Protein AF-A0A7J2RDQ7-F1 (afdb_monomer_lite)

Foldseek 3Di:
DDDPDPPPPPPQFKEWDDKWKAQDKDDDPDQDIDGHHTDQEDEFQDPFDKGKIKMKIKMFFAAAAKWKKWKWKDAVVDPDTHTQDIDIDHDNHGGIHIDMDITIDTGRDFAKMWIKIATPVHGYIDIRIHGYDYDDFQDDDPVLLVLQVVCPVPFDKDWDWDADPPPRDTAIEIDTSDPPDDDDPRYHYQDPQQWDQDPPPRDIDRCSRVNSVRSVVSVCVSCVVVVHDD

Structure (mmCIF, N/CA/C/O backbone):
data_AF-A0A7J2RDQ7-F1
#
_entry.id   AF-A0A7J2RDQ7-F1
#
loop_
_atom_site.group_PDB
_atom_site.id
_atom_site.type_symbol
_atom_site.label_atom_id
_atom_site.label_alt_id
_atom_site.label_comp_id
_atom_site.label_asym_id
_atom_site.label_entity_id
_atom_site.label_seq_id
_atom_site.pdbx_PDB_ins_code
_atom_site.Cartn_x
_atom_site.Cartn_y
_atom_site.Cartn_z
_atom_site.occupancy
_atom_site.B_iso_or_equiv
_atom_site.auth_seq_id
_atom_site.auth_comp_id
_atom_site.auth_asym_id
_atom_site.auth_atom_id
_atom_site.pdbx_PDB_model_num
ATOM 1 N N . MET A 1 1 ? -32.541 -4.716 59.992 1.00 53.09 1 MET A N 1
ATOM 2 C CA . MET A 1 1 ? -32.694 -4.949 58.538 1.00 53.09 1 MET A CA 1
ATOM 3 C C . MET A 1 1 ? -31.488 -4.364 57.816 1.00 53.09 1 MET A C 1
ATOM 5 O O . MET A 1 1 ? -31.352 -3.148 57.757 1.00 53.09 1 MET A O 1
ATOM 9 N N . ALA A 1 2 ? -30.564 -5.207 57.353 1.00 46.62 2 ALA A N 1
ATOM 10 C CA . ALA A 1 2 ? -29.392 -4.754 56.608 1.00 46.62 2 ALA A CA 1
ATOM 11 C C . ALA A 1 2 ? -29.816 -4.351 55.187 1.00 46.62 2 ALA A C 1
ATOM 13 O O . ALA A 1 2 ? -30.433 -5.148 54.482 1.00 46.62 2 ALA A O 1
ATOM 14 N N . LYS A 1 3 ? -29.508 -3.114 54.774 1.00 44.03 3 LYS A N 1
ATOM 15 C CA . LYS A 1 3 ? -29.714 -2.668 53.390 1.00 44.03 3 LYS A CA 1
ATOM 16 C C . LYS A 1 3 ? -28.927 -3.599 52.456 1.00 44.03 3 LYS A C 1
ATOM 18 O O . LYS A 1 3 ? -27.738 -3.814 52.711 1.00 44.03 3 LYS A O 1
ATOM 23 N N . PRO A 1 4 ? -29.540 -4.145 51.392 1.00 49.59 4 PRO A N 1
ATOM 24 C CA . PRO A 1 4 ? -28.812 -4.959 50.435 1.00 49.59 4 PRO A CA 1
ATOM 25 C C . PRO A 1 4 ? -27.721 -4.089 49.808 1.00 49.59 4 PRO A C 1
ATOM 27 O O . PRO A 1 4 ? -28.001 -3.032 49.241 1.00 49.59 4 PRO A O 1
ATOM 30 N N . LYS A 1 5 ? -26.460 -4.511 49.959 1.00 49.03 5 LYS A N 1
ATOM 31 C CA . LYS A 1 5 ? -25.332 -3.901 49.254 1.00 49.03 5 LYS A CA 1
ATOM 32 C C . LYS A 1 5 ? -25.635 -4.019 47.763 1.00 49.03 5 LYS A C 1
ATOM 34 O O . LYS A 1 5 ? -25.720 -5.131 47.243 1.00 49.03 5 LYS A O 1
ATOM 39 N N . SER A 1 6 ? -25.836 -2.888 47.090 1.00 47.97 6 SER A N 1
ATOM 40 C CA . SER A 1 6 ? -25.963 -2.867 45.639 1.00 47.97 6 SER A CA 1
ATOM 41 C C . SER A 1 6 ? -24.702 -3.503 45.056 1.00 47.97 6 SER A C 1
ATOM 43 O O . SER A 1 6 ? -23.581 -3.061 45.319 1.00 47.97 6 SER A O 1
ATOM 45 N N . LYS A 1 7 ? -24.868 -4.599 44.307 1.00 48.69 7 LYS A N 1
ATOM 46 C CA . LYS A 1 7 ? -23.787 -5.146 43.488 1.00 48.69 7 LYS A CA 1
ATOM 47 C C . LYS A 1 7 ? -23.346 -4.010 42.568 1.00 48.69 7 LYS A C 1
ATOM 49 O O . LYS A 1 7 ? -24.123 -3.580 41.719 1.00 48.69 7 LYS A O 1
ATOM 54 N N . LYS A 1 8 ? -22.128 -3.493 42.759 1.00 46.56 8 LYS A N 1
ATOM 55 C CA . LYS A 1 8 ? -21.477 -2.649 41.756 1.00 46.56 8 LYS A CA 1
ATOM 56 C C . LYS A 1 8 ? -21.425 -3.487 40.481 1.00 46.56 8 LYS A C 1
ATOM 58 O O . LYS A 1 8 ? -20.628 -4.415 40.392 1.00 46.56 8 LYS A O 1
ATOM 63 N N . ASN A 1 9 ? -22.315 -3.206 39.532 1.00 46.75 9 ASN A N 1
ATOM 64 C CA . ASN A 1 9 ? -22.166 -3.685 38.168 1.00 46.75 9 ASN A CA 1
ATOM 65 C C . ASN A 1 9 ? -20.859 -3.076 37.663 1.00 46.75 9 ASN A C 1
ATOM 67 O O . ASN A 1 9 ? -20.821 -1.894 37.322 1.00 46.75 9 ASN A O 1
ATOM 71 N N . ASN A 1 10 ? -19.777 -3.856 37.686 1.00 59.31 10 ASN A N 1
ATOM 72 C CA . ASN A 1 10 ? -18.545 -3.494 37.003 1.00 59.31 10 ASN A CA 1
ATOM 73 C C . ASN A 1 10 ? -18.892 -3.400 35.520 1.00 59.31 10 ASN A C 1
ATOM 75 O O . ASN A 1 10 ? -19.061 -4.408 34.837 1.00 59.31 10 ASN A O 1
ATOM 79 N N . LYS A 1 11 ? -19.100 -2.170 35.054 1.00 74.69 11 LYS A N 1
ATOM 80 C CA . LYS A 1 11 ? -19.421 -1.877 33.665 1.00 74.69 11 LYS A CA 1
ATOM 81 C C . LYS A 1 11 ? -18.195 -2.271 32.842 1.00 74.69 11 LYS A C 1
ATOM 83 O O . LYS A 1 11 ? -17.148 -1.635 32.954 1.00 74.69 11 LYS A O 1
ATOM 88 N N . ILE A 1 12 ? -18.309 -3.358 32.081 1.00 83.75 12 ILE A N 1
ATOM 89 C CA . ILE A 1 12 ? -17.251 -3.822 31.180 1.00 83.75 12 ILE A CA 1
ATOM 90 C C . ILE A 1 12 ? -16.959 -2.676 30.204 1.00 83.75 12 ILE A C 1
ATOM 92 O O . ILE A 1 12 ? -17.864 -2.216 29.508 1.00 83.75 12 ILE A O 1
ATOM 96 N N . THR A 1 13 ? -15.722 -2.178 30.217 1.00 93.19 13 THR A N 1
ATOM 97 C CA . THR A 1 13 ? -15.275 -1.078 29.355 1.00 93.19 13 THR A CA 1
ATOM 98 C C . THR A 1 13 ? -14.178 -1.622 28.441 1.00 93.19 13 THR A C 1
ATOM 100 O O . THR A 1 13 ? -13.131 -2.019 28.961 1.00 93.19 13 THR A O 1
ATOM 103 N N . PRO A 1 14 ? -14.414 -1.699 27.119 1.00 96.44 14 PRO A N 1
ATOM 104 C CA . PRO A 1 14 ? -13.409 -2.176 26.187 1.00 96.44 14 PRO A CA 1
ATOM 105 C C . PRO A 1 14 ? -12.252 -1.189 26.101 1.00 96.44 14 PRO A C 1
ATOM 107 O O . PRO A 1 14 ? -12.439 0.018 26.255 1.00 96.44 14 PRO A O 1
ATOM 110 N N . PHE A 1 15 ? -11.060 -1.698 25.814 1.00 96.94 15 PHE A N 1
ATOM 111 C CA . PHE A 1 15 ? -9.898 -0.864 25.534 1.00 96.94 15 PHE A CA 1
ATOM 112 C C . PHE A 1 15 ? -8.997 -1.527 24.493 1.00 96.94 15 PHE A C 1
ATOM 114 O O . PHE A 1 15 ? -8.969 -2.753 24.351 1.00 96.94 15 PHE A O 1
ATOM 121 N N . PHE A 1 16 ? -8.263 -0.709 23.745 1.00 97.81 16 PHE A N 1
ATOM 122 C CA . PHE A 1 16 ? -7.273 -1.203 22.796 1.00 97.81 16 PHE A CA 1
ATOM 123 C C . PHE A 1 16 ? -6.023 -1.668 23.543 1.00 97.81 16 PHE A C 1
ATOM 125 O O . PHE A 1 16 ? -5.463 -0.934 24.351 1.00 97.81 16 PHE A O 1
ATOM 132 N N . GLY A 1 17 ? -5.594 -2.894 23.264 1.00 96.62 17 GLY A N 1
ATOM 133 C CA . GLY A 1 17 ? -4.389 -3.485 23.828 1.00 96.62 17 GLY A CA 1
ATOM 134 C C . GLY A 1 17 ? -3.134 -3.137 23.044 1.00 96.62 17 GLY A C 1
ATOM 135 O O . GLY A 1 17 ? -2.167 -2.607 23.579 1.00 96.62 17 GLY A O 1
ATOM 136 N N . SER A 1 18 ? -3.154 -3.462 21.756 1.00 95.88 18 SER A N 1
ATOM 137 C CA . SER A 1 18 ? -2.049 -3.231 20.832 1.00 95.88 18 SER A CA 1
ATOM 138 C C . SER A 1 18 ? -2.580 -3.074 19.416 1.00 95.88 18 SER A C 1
ATOM 140 O O . SER A 1 18 ? -3.700 -3.491 19.107 1.00 95.88 18 SER A O 1
ATOM 142 N N . GLY A 1 19 ? -1.767 -2.486 18.546 1.00 96.88 19 GLY A N 1
ATOM 143 C CA . GLY A 1 19 ? -2.073 -2.427 17.132 1.00 96.88 19 GLY A CA 1
ATOM 144 C C . GLY A 1 19 ? -0.815 -2.323 16.290 1.00 96.88 19 GLY A C 1
ATOM 145 O O . GLY A 1 19 ? 0.165 -1.710 16.707 1.00 96.88 19 GLY A O 1
ATOM 146 N N . VAL A 1 20 ? -0.849 -2.939 15.114 1.00 97.50 20 VAL A N 1
ATOM 147 C CA . VAL A 1 20 ? 0.225 -2.859 14.120 1.00 97.50 20 VAL A CA 1
ATOM 148 C C . VAL A 1 20 ? -0.357 -2.628 12.732 1.00 97.50 20 VAL A C 1
ATOM 150 O O . VAL A 1 20 ? -1.489 -3.033 12.450 1.00 97.50 20 VAL A O 1
ATOM 153 N N . LEU A 1 21 ? 0.429 -1.984 11.872 1.00 97.88 21 LEU A N 1
ATOM 154 C CA . LEU A 1 21 ? 0.174 -1.894 10.439 1.00 97.88 21 LEU A CA 1
ATOM 155 C C . LEU A 1 21 ? 1.021 -2.944 9.721 1.00 97.88 21 LEU A C 1
ATOM 157 O O . LEU A 1 21 ? 2.167 -3.185 10.100 1.00 97.88 21 LEU A O 1
ATOM 161 N N . ALA A 1 22 ? 0.439 -3.589 8.720 1.00 97.38 22 ALA A N 1
ATOM 162 C CA . ALA A 1 22 ? 1.076 -4.661 7.975 1.00 97.38 22 ALA A CA 1
ATOM 163 C C . ALA A 1 22 ? 0.638 -4.658 6.511 1.00 97.38 22 ALA A C 1
ATOM 165 O O . ALA A 1 22 ? -0.468 -4.216 6.204 1.00 97.38 22 ALA A O 1
ATOM 166 N N . ASP A 1 23 ? 1.458 -5.188 5.607 1.00 94.00 23 ASP A N 1
ATOM 167 C CA . ASP A 1 23 ? 1.093 -5.305 4.188 1.00 94.00 23 ASP A CA 1
ATOM 168 C C . ASP A 1 23 ? -0.151 -6.177 4.007 1.00 94.00 23 ASP A C 1
ATOM 170 O O . ASP A 1 23 ? -1.071 -5.850 3.255 1.00 94.00 23 ASP A O 1
ATOM 174 N N . SER A 1 24 ? -0.200 -7.291 4.740 1.00 94.50 24 SER A N 1
ATOM 175 C CA . SER A 1 24 ? -1.357 -8.174 4.761 1.00 94.50 24 SER A CA 1
ATOM 176 C C . SER A 1 24 ? -1.474 -8.928 6.080 1.00 94.50 24 SER A C 1
ATOM 178 O O . SER A 1 24 ? -0.526 -9.075 6.853 1.00 94.50 24 SER A O 1
ATOM 180 N N . SER A 1 25 ? -2.681 -9.412 6.343 1.00 94.69 25 SER A N 1
ATOM 181 C CA . SER A 1 25 ? -2.975 -10.273 7.477 1.00 94.69 25 SER A CA 1
ATOM 182 C C . SER A 1 25 ? -4.142 -11.193 7.159 1.00 94.69 25 SER A C 1
ATOM 184 O O . SER A 1 25 ? -5.034 -10.847 6.379 1.00 94.69 25 SER A O 1
ATOM 186 N N . ARG A 1 26 ? -4.143 -12.374 7.774 1.00 93.62 26 ARG A N 1
ATOM 187 C CA . ARG A 1 26 ? -5.238 -13.344 7.676 1.00 93.62 26 ARG A CA 1
ATOM 188 C C . ARG A 1 26 ? -5.404 -14.089 8.994 1.00 93.62 26 ARG A C 1
ATOM 190 O O . ARG A 1 26 ? -4.453 -14.236 9.760 1.00 93.62 26 ARG A O 1
ATOM 197 N N . ARG A 1 27 ? -6.616 -14.577 9.257 1.00 91.38 27 ARG A N 1
ATOM 198 C CA . ARG A 1 27 ? -6.840 -15.518 10.361 1.00 91.38 27 ARG A CA 1
ATOM 199 C C . ARG A 1 27 ? -6.174 -16.846 9.994 1.00 91.38 27 ARG A C 1
ATOM 201 O O . ARG A 1 27 ? -6.414 -17.349 8.899 1.00 91.38 27 ARG A O 1
ATOM 208 N N . GLY A 1 28 ? -5.308 -17.338 10.875 1.00 85.50 28 GLY A N 1
ATOM 209 C CA . GLY A 1 28 ? -4.683 -18.653 10.752 1.00 85.50 28 GLY A CA 1
ATOM 210 C C . GLY A 1 28 ? -5.479 -19.711 11.515 1.00 85.50 28 GLY A C 1
ATOM 211 O O . GLY A 1 28 ? -6.626 -19.480 11.906 1.00 85.50 28 GLY A O 1
ATOM 212 N N . ASP A 1 29 ? -4.849 -20.855 11.771 1.00 78.88 29 ASP A N 1
ATOM 213 C CA . ASP A 1 29 ? -5.484 -21.948 12.508 1.00 78.88 29 ASP A CA 1
ATOM 214 C C . ASP A 1 29 ? -5.712 -21.590 13.988 1.00 78.88 29 ASP A C 1
ATOM 216 O O . ASP A 1 29 ? -4.839 -21.065 14.693 1.00 78.88 29 ASP A O 1
ATOM 220 N N . GLY A 1 30 ? -6.915 -21.897 14.481 1.00 77.06 30 GLY A N 1
ATOM 221 C CA . GLY A 1 30 ? -7.329 -21.610 15.854 1.00 77.06 30 GLY A CA 1
ATOM 222 C C . GLY A 1 30 ? -7.493 -20.109 16.134 1.00 77.06 30 GLY A C 1
ATOM 223 O O . GLY A 1 30 ? -8.233 -19.413 15.446 1.00 77.06 30 GLY A O 1
ATOM 224 N N . ARG A 1 31 ? -6.834 -19.605 17.192 1.00 75.94 31 ARG A N 1
ATOM 225 C CA . ARG A 1 31 ? -6.858 -18.180 17.603 1.00 75.94 31 ARG A CA 1
ATOM 226 C C . ARG A 1 31 ? -5.652 -17.373 17.091 1.00 75.94 31 ARG A C 1
ATOM 228 O O . ARG A 1 31 ? -5.395 -16.281 17.594 1.00 75.94 31 ARG A O 1
ATOM 235 N N . LYS A 1 32 ? -4.884 -17.906 16.134 1.00 88.31 32 LYS A N 1
ATOM 236 C CA . LYS A 1 32 ? -3.675 -17.261 15.597 1.00 88.31 32 LYS A CA 1
ATOM 237 C C . LYS A 1 32 ? -3.993 -16.345 14.416 1.00 88.31 32 LYS A C 1
ATOM 239 O O . LYS A 1 32 ? -4.982 -16.530 13.706 1.00 88.31 32 LYS A O 1
ATOM 244 N N . ILE A 1 33 ? -3.127 -15.360 14.197 1.00 91.88 33 ILE A N 1
ATOM 245 C CA . ILE A 1 33 ? -3.187 -14.454 13.049 1.00 91.88 33 ILE A CA 1
ATOM 246 C C . ILE A 1 33 ? -1.827 -14.444 12.375 1.00 91.88 33 ILE A C 1
ATOM 248 O O . ILE A 1 33 ? -0.817 -14.187 13.026 1.00 91.88 33 ILE A O 1
ATOM 252 N N . ASP A 1 34 ? -1.834 -14.688 11.070 1.00 93.12 34 ASP A N 1
ATOM 253 C CA . ASP A 1 34 ? -0.657 -14.520 10.232 1.00 93.12 34 ASP A CA 1
ATOM 254 C C . ASP A 1 34 ? -0.580 -13.049 9.822 1.00 93.12 34 ASP A C 1
ATOM 256 O O . ASP A 1 34 ? -1.549 -12.490 9.294 1.00 93.12 34 ASP A O 1
ATOM 260 N N . VAL A 1 35 ? 0.570 -12.427 10.064 1.00 94.19 35 VAL A N 1
ATOM 261 C CA . VAL A 1 35 ? 0.845 -11.030 9.721 1.00 94.19 35 VAL A CA 1
ATOM 262 C C . VAL A 1 35 ? 2.109 -10.991 8.873 1.00 94.19 35 VAL A C 1
ATOM 264 O O . VAL A 1 35 ? 3.138 -11.527 9.281 1.00 94.19 35 VAL A O 1
ATOM 267 N N . LEU A 1 36 ? 2.032 -10.366 7.699 1.00 94.56 36 LEU A N 1
ATOM 268 C CA . LEU A 1 36 ? 3.159 -10.225 6.781 1.00 94.56 36 LEU A CA 1
ATOM 269 C C . LEU A 1 36 ? 3.511 -8.749 6.610 1.00 94.56 36 LEU A C 1
ATOM 271 O O . LEU A 1 36 ? 2.625 -7.935 6.354 1.00 94.56 36 LEU A O 1
ATOM 275 N N . GLY A 1 37 ? 4.806 -8.440 6.715 1.00 91.94 37 GLY A N 1
ATOM 276 C CA . GLY A 1 37 ? 5.339 -7.105 6.451 1.00 91.94 37 GLY A CA 1
ATOM 277 C C . GLY A 1 37 ? 4.839 -6.071 7.453 1.00 91.94 37 GLY A C 1
ATOM 278 O O . GLY A 1 37 ? 4.150 -5.141 7.064 1.00 91.94 37 GLY A O 1
ATOM 279 N N . VAL A 1 38 ? 5.129 -6.246 8.748 1.00 95.88 38 VAL A N 1
ATOM 280 C CA . VAL A 1 38 ? 4.836 -5.214 9.760 1.00 95.88 38 VAL A CA 1
ATOM 281 C C . VAL A 1 38 ? 5.711 -3.993 9.492 1.00 95.88 38 VAL A C 1
ATOM 283 O O . VAL A 1 38 ? 6.929 -4.131 9.380 1.00 95.88 38 VAL A O 1
ATOM 286 N N . PHE A 1 39 ? 5.108 -2.809 9.410 1.00 95.62 39 PHE A N 1
ATOM 287 C CA . PHE A 1 39 ? 5.821 -1.588 9.043 1.00 95.62 39 PHE A CA 1
ATOM 288 C C . PHE A 1 39 ? 5.357 -0.363 9.835 1.00 95.62 39 PHE A C 1
ATOM 290 O O . PHE A 1 39 ? 4.251 -0.307 10.372 1.00 95.62 39 PHE A O 1
ATOM 297 N N . THR A 1 40 ? 6.216 0.655 9.840 1.00 95.12 40 THR A N 1
ATOM 298 C CA . THR A 1 40 ? 5.919 2.015 10.319 1.00 95.12 40 THR A CA 1
ATOM 299 C C . THR A 1 40 ? 6.195 3.080 9.260 1.00 95.12 40 THR A C 1
ATOM 301 O O . THR A 1 40 ? 5.868 4.240 9.483 1.00 95.12 40 THR A O 1
ATOM 304 N N . ILE A 1 41 ? 6.787 2.706 8.121 1.00 96.50 41 ILE A N 1
ATOM 305 C CA . ILE A 1 41 ? 7.169 3.610 7.032 1.00 96.50 41 ILE A CA 1
ATOM 306 C C . ILE A 1 41 ? 6.589 3.069 5.726 1.00 96.50 41 ILE A C 1
ATOM 308 O O . ILE A 1 41 ? 6.718 1.884 5.421 1.00 96.50 41 ILE A O 1
ATOM 312 N N . ILE A 1 42 ? 5.968 3.946 4.945 1.00 95.06 42 ILE A N 1
ATOM 313 C CA . ILE A 1 42 ? 5.572 3.709 3.563 1.00 95.06 42 ILE A CA 1
ATOM 314 C C . ILE A 1 42 ? 6.508 4.493 2.663 1.00 95.06 42 ILE A C 1
ATOM 316 O O . ILE A 1 42 ? 6.576 5.718 2.720 1.00 95.06 42 ILE A O 1
ATOM 320 N N . TYR A 1 43 ? 7.143 3.772 1.751 1.00 94.06 43 TYR A N 1
ATOM 321 C CA . TYR A 1 43 ? 7.915 4.375 0.682 1.00 94.06 43 TYR A CA 1
ATOM 322 C C . TYR A 1 43 ? 7.055 4.615 -0.558 1.00 94.06 43 TYR A C 1
ATOM 324 O O . TYR A 1 43 ? 6.271 3.749 -0.970 1.00 94.06 43 TYR A O 1
ATOM 332 N N . ALA A 1 44 ? 7.204 5.790 -1.162 1.00 95.06 44 ALA A N 1
ATOM 333 C CA . ALA A 1 44 ? 6.484 6.195 -2.362 1.00 95.06 44 ALA A CA 1
ATOM 334 C C . ALA A 1 44 ? 7.418 6.795 -3.415 1.00 95.06 44 ALA A C 1
ATOM 336 O O . ALA A 1 44 ? 8.325 7.546 -3.091 1.00 95.06 44 ALA A O 1
ATOM 337 N N . TRP A 1 45 ? 7.195 6.507 -4.694 1.00 94.50 45 TRP A N 1
ATOM 338 C CA . TRP A 1 45 ? 7.999 7.086 -5.787 1.00 94.50 45 TRP A CA 1
ATOM 339 C C . TRP A 1 45 ? 7.362 8.334 -6.405 1.00 94.50 45 TRP A C 1
ATOM 341 O O . TRP A 1 45 ? 8.004 9.085 -7.148 1.00 94.50 45 TRP A O 1
ATOM 351 N N . SER A 1 46 ? 6.096 8.588 -6.088 1.00 93.69 46 SER A N 1
ATOM 352 C CA . SER A 1 46 ? 5.447 9.871 -6.322 1.00 93.69 46 SER A CA 1
ATOM 353 C C . SER A 1 46 ? 4.467 10.188 -5.209 1.00 93.69 46 SER A C 1
ATOM 355 O O . SER A 1 46 ? 4.013 9.307 -4.485 1.00 93.69 46 SER A O 1
ATOM 357 N N . ILE A 1 47 ? 4.163 11.473 -5.081 1.00 92.31 47 ILE A N 1
ATOM 358 C CA . ILE A 1 47 ? 3.088 11.979 -4.248 1.00 92.31 47 ILE A CA 1
ATOM 359 C C . ILE A 1 47 ? 2.187 12.793 -5.190 1.00 92.31 47 ILE A C 1
ATOM 361 O O . ILE A 1 47 ? 2.712 13.647 -5.908 1.00 92.31 47 ILE A O 1
ATOM 365 N N . PRO A 1 48 ? 0.873 12.521 -5.231 1.00 91.38 48 PRO A N 1
ATOM 366 C CA . PRO A 1 48 ? 0.161 11.605 -4.346 1.00 91.38 48 PRO A CA 1
ATOM 367 C C . PRO A 1 48 ? 0.388 10.115 -4.633 1.00 91.38 48 PRO A C 1
ATOM 369 O O . PRO A 1 48 ? 0.505 9.703 -5.783 1.00 91.38 48 PRO A O 1
ATOM 372 N N . CYS A 1 49 ? 0.335 9.287 -3.588 1.00 92.88 49 CYS A N 1
ATOM 373 C CA . CYS A 1 49 ? 0.359 7.827 -3.711 1.00 92.88 49 CYS A CA 1
ATOM 374 C C . CYS A 1 49 ? -0.874 7.188 -3.065 1.00 92.88 49 CYS A C 1
ATOM 376 O O . CYS A 1 49 ? -1.474 7.730 -2.137 1.00 92.88 49 CYS A O 1
ATOM 378 N N . THR A 1 50 ? -1.284 6.020 -3.560 1.00 90.56 50 THR A N 1
ATOM 379 C CA . THR A 1 50 ? -2.361 5.225 -2.949 1.00 90.56 50 THR A CA 1
ATOM 380 C C . THR A 1 50 ? -1.782 3.936 -2.391 1.00 90.56 50 THR A C 1
ATOM 382 O O . THR A 1 50 ? -1.045 3.234 -3.083 1.00 90.56 50 THR A O 1
ATOM 385 N N . ARG A 1 51 ? -2.122 3.600 -1.147 1.00 92.69 51 ARG A N 1
ATOM 386 C CA . ARG A 1 51 ? -1.698 2.359 -0.488 1.00 92.69 51 ARG A CA 1
ATOM 387 C C . ARG A 1 51 ? -2.893 1.633 0.095 1.00 92.69 51 ARG A C 1
ATOM 389 O O . ARG A 1 51 ? -3.868 2.258 0.515 1.00 92.69 51 ARG A O 1
ATOM 396 N N . SER A 1 52 ? -2.790 0.312 0.096 1.00 93.56 52 SER A N 1
ATOM 397 C CA . SER A 1 52 ? -3.679 -0.565 0.847 1.00 93.56 52 SER A CA 1
ATOM 398 C C . SER A 1 52 ? -2.814 -1.374 1.802 1.00 93.56 52 SER A C 1
ATOM 400 O O . SER A 1 52 ? -1.773 -1.866 1.384 1.00 93.56 52 SER A O 1
ATOM 402 N N . PHE A 1 53 ? -3.218 -1.454 3.059 1.00 95.94 53 PHE A N 1
ATOM 403 C CA . PHE A 1 53 ? -2.513 -2.170 4.117 1.00 95.94 53 PHE A CA 1
ATOM 404 C C . PHE A 1 53 ? -3.519 -2.631 5.166 1.00 95.94 53 PHE A C 1
ATOM 406 O O . PHE A 1 53 ? -4.646 -2.142 5.210 1.00 95.94 53 PHE A O 1
ATOM 413 N N . ASN A 1 54 ? -3.128 -3.549 6.034 1.00 97.06 54 ASN A N 1
ATOM 414 C CA . ASN A 1 54 ? -3.970 -4.052 7.103 1.00 97.06 54 ASN A CA 1
ATOM 415 C C . ASN A 1 54 ? -3.561 -3.454 8.448 1.00 97.06 54 ASN A C 1
ATOM 417 O O 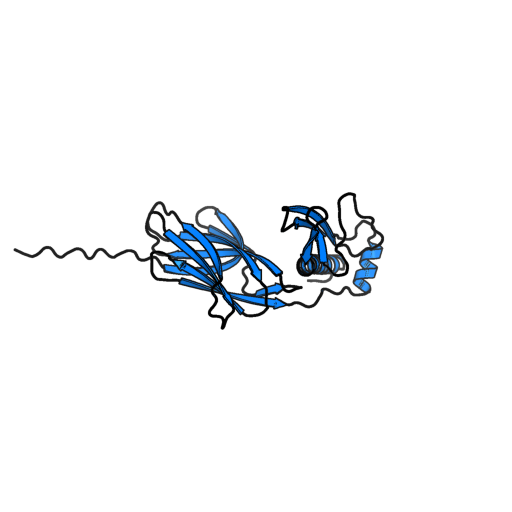. ASN A 1 54 ? -2.385 -3.399 8.789 1.00 97.06 54 ASN A O 1
ATOM 421 N N . ALA A 1 55 ? -4.550 -3.066 9.242 1.00 97.50 55 ALA A N 1
ATOM 422 C CA . ALA A 1 55 ? -4.395 -2.862 10.670 1.00 97.50 55 ALA A CA 1
ATOM 423 C C . ALA A 1 55 ? -4.810 -4.139 11.410 1.00 97.50 55 ALA A C 1
ATOM 425 O O . ALA A 1 55 ? -5.872 -4.710 11.142 1.00 97.50 55 ALA A O 1
ATOM 426 N N . VAL A 1 56 ? -3.970 -4.578 12.342 1.00 97.12 56 VAL A N 1
ATOM 427 C CA . VAL A 1 56 ? -4.231 -5.708 13.240 1.00 97.12 56 VAL A CA 1
ATOM 428 C C . VAL A 1 56 ? -4.327 -5.142 14.646 1.00 97.12 56 VAL A C 1
ATOM 430 O O . VAL A 1 56 ? -3.343 -4.603 15.140 1.00 97.12 56 VAL A O 1
ATOM 433 N N . LEU A 1 57 ? -5.502 -5.224 15.269 1.00 97.44 57 LEU A N 1
ATOM 434 C CA . LEU A 1 57 ? -5.789 -4.593 16.560 1.00 97.44 57 LEU A CA 1
ATOM 435 C C . LEU A 1 57 ? -6.207 -5.635 17.587 1.00 97.44 57 LEU A C 1
ATOM 437 O O . LEU A 1 57 ? -7.138 -6.400 17.341 1.00 97.44 57 LEU A O 1
ATOM 441 N N . THR A 1 58 ? -5.582 -5.609 18.756 1.00 96.75 58 THR A N 1
ATOM 442 C CA . THR A 1 58 ? -6.027 -6.378 19.921 1.00 96.75 58 THR A CA 1
ATOM 443 C C . THR A 1 58 ? -6.951 -5.509 20.756 1.00 96.75 58 THR A C 1
ATOM 445 O O . THR A 1 58 ? -6.596 -4.381 21.103 1.00 96.75 58 THR A O 1
ATOM 448 N N . ILE A 1 59 ? -8.128 -6.026 21.093 1.00 97.06 59 ILE A N 1
ATOM 449 C CA . ILE A 1 59 ? -9.112 -5.345 21.932 1.00 97.06 59 ILE A CA 1
ATOM 450 C C . ILE A 1 59 ? -9.433 -6.238 23.119 1.00 97.06 59 ILE A C 1
ATOM 452 O O . ILE A 1 59 ? -9.797 -7.398 22.937 1.00 97.06 59 ILE A O 1
ATOM 456 N N . PHE A 1 60 ? -9.323 -5.678 24.317 1.00 96.75 60 PHE A N 1
ATOM 457 C CA . PHE A 1 60 ? -9.641 -6.358 25.564 1.00 96.75 60 PHE A CA 1
ATOM 458 C C . PHE A 1 60 ? -11.032 -5.967 26.051 1.00 96.75 60 PHE A C 1
ATOM 460 O O . PHE A 1 60 ? -11.480 -4.841 25.814 1.00 96.75 60 PHE A O 1
ATOM 467 N N . ASN A 1 61 ? -11.689 -6.874 26.778 1.00 95.56 61 ASN A N 1
ATOM 468 C CA . ASN A 1 61 ? -12.984 -6.623 27.421 1.00 95.56 61 ASN A CA 1
ATOM 469 C C . ASN A 1 61 ? -14.070 -6.107 26.454 1.00 95.56 61 ASN A C 1
ATOM 471 O O . ASN A 1 61 ? -14.878 -5.250 26.823 1.00 95.56 61 ASN A O 1
ATOM 475 N N . LEU A 1 62 ? -14.106 -6.595 25.211 1.00 95.12 62 LEU A N 1
ATOM 476 C CA . LEU A 1 62 ? -15.152 -6.207 24.270 1.00 95.12 62 LEU A CA 1
ATOM 477 C C . LEU A 1 62 ? -16.493 -6.796 24.723 1.00 95.12 62 LEU A C 1
ATOM 479 O O . LEU A 1 62 ? -16.575 -8.011 24.898 1.00 95.12 62 LEU A O 1
ATOM 483 N N . PRO A 1 63 ? -17.546 -5.991 24.938 1.00 94.69 63 PRO A N 1
ATOM 484 C CA . PRO A 1 63 ? -18.836 -6.519 25.352 1.00 94.69 63 PRO A CA 1
ATOM 485 C C . PRO A 1 63 ? -19.521 -7.259 24.203 1.00 94.69 63 PRO A C 1
ATOM 487 O O . PRO A 1 63 ? -19.401 -6.870 23.042 1.00 94.69 63 PRO A O 1
ATOM 490 N N . LYS A 1 64 ? -20.292 -8.296 24.548 1.00 95.12 64 LYS A N 1
ATOM 491 C CA . LYS A 1 64 ? -21.181 -9.006 23.621 1.00 95.12 64 LYS A CA 1
ATOM 492 C C . LYS A 1 64 ? -22.073 -8.036 22.835 1.00 95.12 64 LYS A C 1
ATOM 494 O O . LYS A 1 64 ? -22.651 -7.111 23.407 1.00 95.12 64 LYS A O 1
ATOM 499 N N . GLY A 1 65 ? -22.275 -8.321 21.548 1.00 93.88 65 GLY A N 1
ATOM 500 C CA . GLY A 1 65 ? -23.125 -7.527 20.658 1.00 93.88 65 GLY A CA 1
ATOM 501 C C . GLY A 1 65 ? -22.325 -6.565 19.783 1.00 93.88 65 GLY A C 1
ATOM 502 O O . GLY A 1 65 ? -21.143 -6.765 19.549 1.00 93.88 65 GLY A O 1
ATOM 503 N N . LYS A 1 66 ? -22.976 -5.538 19.230 1.00 95.50 66 LYS A N 1
ATOM 504 C CA . LYS A 1 66 ? -22.335 -4.622 18.277 1.00 95.50 66 LYS A CA 1
ATOM 505 C C . LYS A 1 66 ? -21.476 -3.581 18.996 1.00 95.50 66 LYS A C 1
ATOM 507 O O . LYS A 1 66 ? -22.009 -2.776 19.749 1.00 95.50 66 LYS A O 1
ATOM 512 N N . THR A 1 67 ? -20.193 -3.515 18.653 1.00 96.50 67 THR A N 1
ATOM 513 C CA . THR A 1 67 ? -19.311 -2.385 18.979 1.00 96.50 67 THR A CA 1
ATOM 514 C C . THR A 1 67 ? -18.832 -1.716 17.694 1.00 96.50 67 THR A C 1
ATOM 516 O O . THR A 1 67 ? -18.367 -2.394 16.777 1.00 96.50 67 THR A O 1
ATOM 519 N N . SER A 1 68 ? -18.942 -0.388 17.614 1.00 97.19 68 SER A N 1
ATOM 520 C CA . SER A 1 68 ? -18.525 0.381 16.434 1.00 97.19 68 SER A CA 1
ATOM 521 C C . SER A 1 68 ? -17.194 1.095 16.689 1.00 97.19 68 SER A C 1
ATOM 523 O O . SER A 1 68 ? -17.036 1.764 17.711 1.00 97.19 68 SER A O 1
ATOM 525 N N . ILE A 1 69 ? -16.258 0.982 15.749 1.00 98.19 69 ILE A N 1
ATOM 526 C CA . ILE A 1 69 ? -14.930 1.601 15.786 1.00 98.19 69 ILE A CA 1
ATOM 527 C C . ILE A 1 69 ? -14.797 2.521 14.575 1.00 98.19 69 ILE A C 1
ATOM 529 O O . ILE A 1 69 ? -14.896 2.073 13.431 1.00 98.19 69 ILE A O 1
ATOM 533 N N . THR A 1 70 ? -14.577 3.805 14.823 1.00 97.94 70 THR A N 1
ATOM 534 C CA . THR A 1 70 ? -14.287 4.794 13.783 1.00 97.94 70 THR A CA 1
ATOM 535 C C . THR A 1 70 ? -12.805 4.737 13.444 1.00 97.94 70 THR A C 1
ATOM 537 O O . THR A 1 70 ? -11.973 4.732 14.349 1.00 97.94 70 THR A O 1
ATOM 540 N N . ILE A 1 71 ? -12.481 4.715 12.151 1.00 98.00 71 ILE A N 1
ATOM 541 C CA . ILE A 1 71 ? -11.108 4.799 11.657 1.00 98.00 71 ILE A CA 1
ATOM 542 C C . ILE A 1 71 ? -10.916 6.156 10.994 1.00 98.00 71 ILE A C 1
ATOM 544 O O . ILE A 1 71 ? -11.662 6.524 10.081 1.00 98.00 71 ILE A O 1
ATOM 548 N N . SER A 1 72 ? -9.889 6.883 11.409 1.00 97.50 72 SER A N 1
ATOM 549 C CA . SER A 1 72 ? -9.487 8.150 10.804 1.00 97.50 72 SER A CA 1
ATOM 550 C C . SER A 1 72 ? -7.980 8.220 10.613 1.00 97.50 72 SER A C 1
ATOM 552 O O . SER A 1 72 ? -7.232 7.466 11.226 1.00 97.50 72 SER A O 1
ATOM 554 N N . ILE A 1 73 ? -7.536 9.141 9.767 1.00 97.38 73 ILE A N 1
ATOM 555 C CA . ILE A 1 73 ? -6.125 9.473 9.602 1.00 97.38 73 ILE A CA 1
ATOM 556 C C . ILE A 1 73 ? -5.920 10.980 9.693 1.00 97.38 73 ILE A C 1
ATOM 558 O O . ILE A 1 73 ? -6.725 11.757 9.173 1.00 97.38 73 ILE A O 1
ATOM 562 N N . SER A 1 74 ? -4.832 11.398 10.321 1.00 96.56 74 SER A N 1
ATOM 563 C CA . SER A 1 74 ? -4.362 12.783 10.318 1.00 96.56 74 SER A CA 1
ATOM 564 C C . SER A 1 74 ? -2.868 12.835 10.028 1.00 96.56 74 SER A C 1
ATOM 566 O O . SER A 1 74 ? -2.135 11.879 10.269 1.00 96.56 74 SER A O 1
ATOM 568 N N . LYS A 1 75 ? -2.414 13.978 9.511 1.00 95.94 75 LYS A N 1
ATOM 569 C CA . LYS A 1 75 ? -0.990 14.315 9.451 1.00 95.94 75 LYS A CA 1
ATOM 570 C C . LYS A 1 75 ? -0.578 14.919 10.792 1.00 95.94 75 LYS A C 1
ATOM 572 O O . LYS A 1 75 ? -1.316 15.737 11.343 1.00 95.94 75 LYS A O 1
ATOM 577 N N . LYS A 1 76 ? 0.592 14.556 11.314 1.00 91.56 76 LYS A N 1
ATOM 578 C CA . LYS A 1 76 ? 1.130 15.118 12.558 1.00 91.56 76 LYS A CA 1
ATOM 579 C C . LYS A 1 76 ? 1.197 16.647 12.455 1.00 91.56 76 LYS A C 1
ATOM 581 O O . LYS A 1 76 ? 1.684 17.188 11.469 1.00 91.56 76 LYS A O 1
ATOM 586 N N . GLY A 1 77 ? 0.671 17.334 13.469 1.00 86.56 77 GLY A N 1
ATOM 587 C CA . GLY A 1 77 ? 0.542 18.798 13.491 1.00 86.56 77 GLY A CA 1
ATOM 588 C C . GLY A 1 77 ? -0.717 19.346 12.803 1.00 86.56 77 GLY A C 1
ATOM 589 O O . GLY A 1 77 ? -1.019 20.526 12.953 1.00 86.56 77 GLY A O 1
ATOM 590 N N . SER A 1 78 ? -1.492 18.512 12.104 1.00 91.56 78 SER A N 1
ATOM 591 C CA . SER A 1 78 ? -2.793 18.890 11.549 1.00 91.56 78 SER A CA 1
ATOM 592 C C . SER A 1 78 ? -3.923 18.542 12.514 1.00 91.56 78 SER A C 1
ATOM 594 O O . SER A 1 78 ? -3.991 17.434 13.039 1.00 91.56 78 SER A O 1
ATOM 596 N N . GLN A 1 79 ? -4.869 19.465 12.688 1.00 86.69 79 GLN A N 1
ATOM 597 C CA . GLN A 1 79 ? -6.131 19.193 13.388 1.00 86.69 79 GLN A CA 1
ATOM 598 C C . GLN A 1 79 ? -7.169 18.505 12.486 1.00 86.69 79 GLN A C 1
ATOM 600 O O . GLN A 1 79 ? -8.217 18.066 12.955 1.00 86.69 79 GLN A O 1
ATOM 605 N N . LYS A 1 80 ? -6.904 18.407 11.175 1.00 91.38 80 LYS A N 1
ATOM 606 C CA . LYS A 1 80 ? -7.829 17.786 10.225 1.00 91.38 80 LYS A CA 1
ATOM 607 C C . LYS A 1 80 ? -7.729 16.265 10.326 1.00 91.38 80 LYS A C 1
ATOM 609 O O . LYS A 1 80 ? -6.801 15.661 9.790 1.00 91.38 80 LYS A O 1
ATOM 614 N N . LEU A 1 81 ? -8.719 15.659 10.974 1.00 92.31 81 LEU A N 1
ATOM 615 C CA . LEU A 1 81 ? -8.969 14.221 10.932 1.00 92.31 81 LEU A CA 1
ATOM 616 C C . LEU A 1 81 ? -9.782 13.888 9.683 1.00 92.31 81 LEU A C 1
ATOM 618 O O . LEU A 1 81 ? -10.887 14.397 9.493 1.00 92.31 81 LEU A O 1
ATOM 622 N N . ARG A 1 82 ? -9.248 13.015 8.830 1.00 95.38 82 ARG A N 1
ATOM 623 C CA . ARG A 1 82 ? -9.971 12.492 7.673 1.00 95.38 82 ARG A CA 1
ATOM 624 C C . ARG A 1 82 ? -10.532 11.108 8.000 1.00 95.38 82 ARG A C 1
ATOM 626 O O . ARG A 1 82 ? -9.746 10.217 8.323 1.00 95.38 82 ARG A O 1
ATOM 633 N N . PRO A 1 83 ? -11.853 10.886 7.895 1.00 96.12 83 PRO A N 1
ATOM 634 C CA . PRO A 1 83 ? -12.424 9.564 8.107 1.00 96.12 83 PRO A CA 1
ATOM 635 C C . PRO A 1 83 ? -11.962 8.602 7.007 1.00 96.12 83 PRO A C 1
ATOM 637 O O . PRO A 1 83 ? -11.981 8.938 5.822 1.00 96.12 83 PRO A O 1
ATOM 640 N N . LEU A 1 84 ? -11.550 7.404 7.414 1.00 95.94 84 LEU A N 1
ATOM 641 C CA . LEU A 1 84 ? -11.210 6.291 6.527 1.00 95.94 84 LEU A CA 1
ATOM 642 C C . LEU A 1 84 ? -12.326 5.248 6.476 1.00 95.94 84 LEU A C 1
ATOM 644 O O . LEU A 1 84 ? -12.526 4.620 5.440 1.00 95.94 84 LEU A O 1
ATOM 648 N N . GLY A 1 85 ? -13.080 5.089 7.565 1.00 95.62 85 GLY A N 1
ATOM 649 C CA . GLY A 1 85 ? -14.222 4.189 7.583 1.00 95.62 85 GLY A CA 1
ATOM 650 C C . GLY A 1 85 ? -14.790 3.929 8.971 1.00 95.62 85 GLY A C 1
ATOM 651 O O . GLY A 1 85 ? -14.395 4.538 9.965 1.00 95.62 85 GLY A O 1
ATOM 652 N N . LEU A 1 86 ? -15.736 2.995 9.006 1.00 96.19 86 LEU A N 1
ATOM 653 C CA . LEU A 1 86 ? -16.362 2.478 10.213 1.00 96.19 86 LEU A CA 1
ATOM 654 C C . LEU A 1 86 ? -16.249 0.955 10.198 1.00 96.19 86 LEU A C 1
ATOM 656 O O . LEU A 1 86 ? -16.644 0.308 9.227 1.00 96.19 86 LEU A O 1
ATOM 660 N N . LEU A 1 87 ? -15.748 0.391 11.286 1.00 96.31 87 LEU A N 1
ATOM 661 C CA . LEU A 1 87 ? -15.689 -1.040 11.515 1.00 96.31 87 LEU A CA 1
ATOM 662 C C . LEU A 1 87 ? -16.705 -1.409 12.594 1.00 96.31 87 LEU A C 1
ATOM 664 O O . LEU A 1 87 ? -16.687 -0.857 13.690 1.00 96.31 87 LEU A O 1
ATOM 668 N N . ASN A 1 88 ? -17.576 -2.368 12.294 1.00 96.62 88 ASN A N 1
ATOM 669 C CA . ASN A 1 88 ? -18.489 -2.937 13.277 1.00 96.62 88 ASN A CA 1
ATOM 670 C C . ASN A 1 88 ? -17.985 -4.321 13.678 1.00 96.62 88 ASN A C 1
ATOM 672 O O . ASN A 1 88 ? -17.741 -5.159 12.811 1.00 96.62 88 ASN A O 1
ATOM 676 N N . VAL A 1 89 ? -17.857 -4.555 14.980 1.00 95.00 89 VAL A N 1
ATOM 677 C CA . VAL A 1 89 ? -17.426 -5.833 15.543 1.00 95.00 89 VAL A CA 1
ATOM 678 C C . VAL A 1 89 ? -18.572 -6.435 16.347 1.00 95.00 89 VAL A C 1
ATOM 680 O O . VAL A 1 89 ? -19.235 -5.719 17.094 1.00 95.00 89 VAL A O 1
ATOM 683 N N . PHE A 1 90 ? -18.821 -7.732 16.162 1.00 95.31 90 PHE A N 1
ATOM 684 C CA . PHE A 1 90 ? -19.970 -8.444 16.729 1.00 95.31 90 PHE A CA 1
ATOM 685 C C . PHE A 1 90 ? -19.520 -9.694 17.503 1.00 95.31 90 PHE A C 1
ATOM 687 O O . PHE A 1 90 ? -19.708 -10.808 17.017 1.00 95.31 90 PHE A O 1
ATOM 694 N N . PRO A 1 91 ? -18.873 -9.550 18.671 1.00 92.12 91 PRO A N 1
ATOM 695 C CA . PRO A 1 91 ? -18.572 -10.686 19.535 1.00 92.12 91 PRO A CA 1
ATOM 696 C C . PRO A 1 91 ? -19.843 -11.410 20.016 1.00 92.12 91 PRO A C 1
ATOM 698 O O . PRO A 1 91 ? -20.809 -10.780 20.463 1.00 92.12 91 PRO A O 1
ATOM 701 N N . GLU A 1 92 ? -19.817 -12.745 19.971 1.00 92.00 92 GLU A N 1
ATOM 702 C CA . GLU A 1 92 ? -20.885 -13.621 20.486 1.00 92.00 92 GLU A CA 1
ATOM 703 C C . GLU A 1 92 ? -20.918 -13.675 22.022 1.00 92.00 92 GLU A C 1
ATOM 705 O O . GLU A 1 92 ? -21.984 -13.833 22.629 1.00 92.00 92 GLU A O 1
ATOM 710 N N . GLU A 1 93 ? -19.757 -13.484 22.646 1.00 92.00 93 GLU A N 1
ATOM 711 C CA . GLU A 1 93 ? -19.537 -13.426 24.089 1.00 92.00 93 GLU A CA 1
ATOM 712 C C . GLU A 1 93 ? -18.609 -12.263 24.423 1.00 92.00 93 GLU A C 1
ATOM 714 O O . GLU A 1 93 ? -17.772 -11.873 23.610 1.00 92.00 93 GLU A O 1
ATOM 719 N N . SER A 1 94 ? -18.745 -11.704 25.625 1.00 92.75 94 SER A N 1
ATOM 720 C CA . SER A 1 94 ? -17.823 -10.660 26.062 1.00 92.75 94 SER A CA 1
ATOM 721 C C . SER A 1 94 ? -16.420 -11.237 26.237 1.00 92.75 94 SER A C 1
ATOM 723 O O . SER A 1 94 ? -16.264 -12.272 26.883 1.00 92.75 94 SER A O 1
ATOM 725 N N . GLY A 1 95 ? -15.400 -10.556 25.724 1.00 93.44 95 GLY A N 1
ATOM 726 C CA . GLY A 1 95 ? -14.027 -11.020 25.868 1.00 93.44 95 GLY A CA 1
ATOM 727 C C . GLY A 1 95 ? -13.027 -10.300 24.983 1.00 93.44 95 GLY A C 1
ATOM 728 O O . GLY A 1 95 ? -13.300 -9.244 24.409 1.00 93.44 95 GLY A O 1
ATOM 729 N N . ASP A 1 96 ? -11.850 -10.903 24.897 1.00 94.38 96 ASP A N 1
ATOM 730 C CA . ASP A 1 96 ? -10.718 -10.357 24.168 1.00 94.38 96 ASP A CA 1
ATOM 731 C C . ASP A 1 96 ? -10.733 -10.860 22.734 1.00 94.38 96 ASP A C 1
ATOM 733 O O . ASP A 1 96 ? -10.930 -12.051 22.470 1.00 94.38 96 ASP A O 1
ATOM 737 N N . ILE A 1 97 ? -10.510 -9.953 21.792 1.00 94.06 97 ILE A N 1
ATOM 738 C CA . ILE A 1 97 ? -10.541 -10.280 20.375 1.00 94.06 97 ILE A CA 1
ATOM 739 C C . ILE A 1 97 ? -9.393 -9.620 19.629 1.00 94.06 97 ILE A C 1
ATOM 741 O O . ILE A 1 97 ? -8.873 -8.576 20.023 1.00 94.06 97 ILE A O 1
ATOM 745 N N . ILE A 1 98 ? -9.061 -10.206 18.483 1.00 94.75 98 ILE A N 1
ATOM 746 C CA . ILE A 1 98 ? -8.211 -9.560 17.494 1.00 94.75 98 ILE A CA 1
ATOM 747 C C . ILE A 1 98 ? -9.045 -9.240 16.256 1.00 94.75 98 ILE A C 1
ATOM 749 O O . ILE A 1 98 ? -9.800 -10.071 15.729 1.00 94.75 98 ILE A O 1
ATOM 753 N N . VAL A 1 99 ? -8.898 -8.001 15.815 1.00 94.62 99 VAL A N 1
ATOM 754 C CA . VAL A 1 99 ? -9.611 -7.378 14.713 1.00 94.62 99 VAL A CA 1
ATOM 755 C C . VAL A 1 99 ? -8.637 -7.135 13.571 1.00 94.62 99 VAL A C 1
ATOM 757 O O . VAL A 1 99 ? -7.542 -6.616 13.776 1.00 94.62 99 VAL A O 1
ATOM 760 N N . LEU A 1 100 ? -9.068 -7.484 12.361 1.00 95.19 100 LEU A N 1
ATOM 761 C CA . LEU A 1 100 ? -8.352 -7.209 11.121 1.00 95.19 100 LEU A CA 1
ATOM 762 C C . LEU A 1 100 ? -9.138 -6.172 10.328 1.00 95.19 100 LEU A C 1
ATOM 764 O O . LEU A 1 100 ? -10.334 -6.358 10.100 1.00 95.19 100 LEU A O 1
ATOM 768 N N . TYR A 1 101 ? -8.479 -5.100 9.901 1.00 95.94 101 TYR A N 1
ATOM 769 C CA . TYR A 1 101 ? -9.109 -4.054 9.106 1.00 95.94 101 TYR A CA 1
ATOM 770 C C . TYR A 1 101 ? -8.224 -3.650 7.929 1.00 95.94 101 TYR A C 1
ATOM 772 O O . TYR A 1 101 ? -7.112 -3.168 8.125 1.00 95.94 101 TYR A O 1
ATOM 780 N N . ALA A 1 102 ? -8.725 -3.831 6.707 1.00 95.75 102 ALA A N 1
ATOM 781 C CA . ALA A 1 102 ? -8.049 -3.360 5.506 1.00 95.75 102 ALA A CA 1
ATOM 782 C C . ALA A 1 102 ? -8.254 -1.847 5.360 1.00 95.75 102 ALA A C 1
ATOM 784 O O . ALA A 1 102 ? -9.370 -1.363 5.166 1.00 95.75 102 ALA A O 1
ATOM 785 N N . VAL A 1 103 ? -7.161 -1.103 5.444 1.00 94.75 103 VAL A N 1
ATOM 786 C CA . VAL A 1 103 ? -7.101 0.338 5.244 1.00 94.75 103 VAL A CA 1
ATOM 787 C C . VAL A 1 103 ? -6.676 0.613 3.810 1.00 94.75 103 VAL A C 1
ATOM 789 O O . VAL A 1 103 ? -5.651 0.123 3.347 1.00 94.75 103 VAL A O 1
ATOM 792 N N . LYS A 1 104 ? -7.436 1.456 3.112 1.00 93.88 104 LYS A N 1
ATOM 793 C CA . LYS A 1 104 ? -7.028 2.024 1.828 1.00 93.88 104 LYS A CA 1
ATOM 794 C C . LYS A 1 104 ? -6.980 3.532 1.944 1.00 93.88 104 LYS A C 1
ATOM 796 O O . LYS A 1 104 ? -7.973 4.157 2.310 1.00 93.88 104 LYS A O 1
ATOM 801 N N . ASN A 1 105 ? -5.838 4.115 1.604 1.00 94.12 105 ASN A N 1
ATOM 802 C CA . ASN A 1 105 ? -5.642 5.545 1.727 1.00 94.12 105 ASN A CA 1
ATOM 803 C C . ASN A 1 105 ? -4.861 6.140 0.553 1.00 94.12 105 ASN A C 1
ATOM 805 O O . ASN A 1 105 ? -3.900 5.544 0.070 1.00 94.12 105 ASN A O 1
ATOM 809 N N . LYS A 1 106 ? -5.262 7.345 0.136 1.00 93.00 106 LYS A N 1
ATOM 810 C CA . LYS A 1 106 ? -4.454 8.225 -0.710 1.00 93.00 106 LYS A CA 1
ATOM 811 C C . LYS A 1 106 ? -3.690 9.195 0.193 1.00 93.00 106 LYS A C 1
ATOM 813 O O . LYS A 1 106 ? -4.306 9.867 1.024 1.00 93.00 106 LYS A O 1
ATOM 818 N N . PHE A 1 107 ? -2.373 9.237 0.049 1.00 94.56 107 PHE A N 1
ATOM 819 C CA . PHE A 1 107 ? -1.494 10.190 0.713 1.00 94.56 107 PHE A CA 1
ATOM 820 C C . PHE A 1 107 ? -1.168 11.304 -0.273 1.00 94.56 107 PHE A C 1
ATOM 822 O O . PHE A 1 107 ? -0.626 11.043 -1.343 1.00 94.56 107 PHE A O 1
ATOM 829 N N . GLU A 1 108 ? -1.545 12.531 0.077 1.00 92.88 108 GLU A N 1
ATOM 830 C CA . GLU A 1 108 ? -1.306 13.724 -0.749 1.00 92.88 108 GLU A CA 1
ATOM 831 C C . GLU A 1 108 ? 0.034 14.395 -0.422 1.00 92.88 108 GLU A C 1
ATOM 833 O O . GLU A 1 108 ? 0.473 15.267 -1.160 1.00 92.88 108 GLU A O 1
ATOM 838 N N . GLU A 1 109 ? 0.676 14.009 0.685 1.00 93.88 109 GLU A N 1
ATOM 839 C CA . GLU A 1 109 ? 1.892 14.636 1.202 1.00 93.88 109 GLU A CA 1
ATOM 840 C C . GLU A 1 109 ? 2.756 13.626 1.968 1.00 93.88 109 GLU A C 1
ATOM 842 O O . GLU A 1 109 ? 2.237 12.701 2.606 1.00 93.88 109 GLU A O 1
ATOM 847 N N . GLU A 1 110 ? 4.066 13.870 1.965 1.00 96.06 110 GLU A N 1
ATOM 848 C CA . GLU A 1 110 ? 5.049 13.184 2.809 1.00 96.06 110 GLU A CA 1
ATOM 849 C C . GLU A 1 110 ? 4.931 13.586 4.289 1.00 96.06 110 GLU A C 1
ATOM 851 O O . GLU A 1 110 ? 4.292 14.589 4.650 1.00 96.06 110 GLU A O 1
ATOM 856 N N . GLY A 1 111 ? 5.597 12.805 5.138 1.00 97.12 111 GLY A N 1
ATOM 857 C CA . GLY A 1 111 ? 5.779 13.043 6.563 1.00 97.12 111 GLY A CA 1
ATOM 858 C C . GLY A 1 111 ? 4.997 12.080 7.452 1.00 97.12 111 GLY A C 1
ATOM 859 O O . GLY A 1 111 ? 4.440 11.077 7.007 1.00 97.12 111 GLY A O 1
ATOM 860 N N . PHE A 1 112 ? 4.962 12.409 8.741 1.00 97.94 112 PHE A N 1
ATOM 861 C CA . PHE A 1 112 ? 4.307 11.594 9.757 1.00 97.94 112 PHE A CA 1
ATOM 862 C C . PHE A 1 112 ? 2.788 11.732 9.704 1.00 97.94 112 PHE A C 1
ATOM 864 O O . PHE A 1 112 ? 2.237 12.826 9.847 1.00 97.94 112 PHE A O 1
ATOM 871 N N . HIS A 1 113 ? 2.119 10.597 9.590 1.00 97.56 113 HIS A N 1
ATOM 872 C CA . HIS A 1 113 ? 0.683 10.413 9.711 1.00 97.56 113 HIS A CA 1
ATOM 873 C C . HIS A 1 113 ? 0.364 9.528 10.919 1.00 97.56 113 HIS A C 1
ATOM 875 O O . HIS A 1 113 ? 1.211 8.805 11.444 1.00 97.56 113 HIS A O 1
ATOM 881 N N . GLU A 1 114 ? -0.881 9.592 11.369 1.00 96.75 114 GLU A N 1
ATOM 882 C CA . GLU A 1 114 ? -1.398 8.798 12.475 1.00 96.75 114 GLU A CA 1
ATOM 883 C C . GLU A 1 114 ? -2.738 8.197 12.062 1.00 96.75 114 GLU A C 1
ATOM 885 O O . GLU A 1 114 ? -3.666 8.927 11.710 1.00 96.75 114 GLU A O 1
ATOM 890 N N . VAL A 1 115 ? -2.836 6.865 12.084 1.00 97.31 115 VAL A N 1
ATOM 891 C CA . VAL A 1 115 ? -4.105 6.157 11.896 1.00 97.31 115 VAL A CA 1
ATOM 892 C C . VAL A 1 115 ? -4.729 5.946 13.270 1.00 97.31 115 VAL A C 1
ATOM 894 O O . VAL A 1 115 ? -4.189 5.217 14.101 1.00 97.31 115 VAL A O 1
ATOM 897 N N . THR A 1 116 ? -5.863 6.591 13.516 1.00 97.56 116 THR A N 1
ATOM 898 C CA . THR A 1 116 ? -6.579 6.532 14.791 1.00 97.56 116 THR A CA 1
ATOM 899 C C . THR A 1 116 ? -7.772 5.594 14.679 1.00 97.56 116 THR A C 1
ATOM 901 O O . THR A 1 116 ? -8.592 5.727 13.768 1.00 97.56 116 THR A O 1
ATOM 904 N N . PHE A 1 117 ? -7.886 4.676 15.634 1.00 98.12 117 PHE A N 1
ATOM 905 C CA . PHE A 1 117 ? -9.056 3.833 15.841 1.00 98.12 117 PHE A CA 1
ATOM 906 C C . PHE A 1 117 ? -9.702 4.241 17.155 1.00 98.12 117 PHE A C 1
ATOM 908 O O . PHE A 1 117 ? -9.054 4.167 18.194 1.00 98.12 117 PHE A O 1
ATOM 915 N N . SER A 1 118 ? -10.963 4.657 17.124 1.00 98.00 118 SER A N 1
ATOM 916 C CA . SER A 1 118 ? -11.679 5.132 18.313 1.00 98.00 118 SER A CA 1
ATOM 917 C C . SER A 1 118 ? -12.993 4.388 18.469 1.00 98.00 118 SER A C 1
ATOM 919 O O . SER A 1 118 ? -13.745 4.244 17.500 1.00 98.00 118 SER A O 1
ATOM 921 N N . PHE A 1 119 ? -13.302 3.935 19.683 1.00 97.94 119 PHE A N 1
ATOM 922 C CA . PHE A 1 119 ? -14.636 3.414 19.964 1.00 97.94 119 PHE A CA 1
ATOM 923 C C . PHE A 1 119 ? -15.670 4.537 19.841 1.00 97.94 119 PHE A C 1
ATOM 925 O O . PHE A 1 119 ? -15.439 5.664 20.270 1.00 97.94 119 PHE A O 1
ATOM 932 N N . ARG A 1 120 ? -16.827 4.236 19.243 1.00 95.94 120 ARG A N 1
ATOM 933 C CA . ARG A 1 120 ? -17.926 5.205 19.128 1.00 95.94 120 ARG A CA 1
ATOM 934 C C . ARG A 1 120 ? -18.694 5.365 20.438 1.00 95.94 120 ARG A C 1
ATOM 936 O O . ARG A 1 120 ? -19.052 6.476 20.811 1.00 95.94 120 ARG A O 1
ATOM 943 N N . ASP A 1 121 ? -18.949 4.240 21.098 1.00 92.00 121 ASP A N 1
ATOM 944 C CA . ASP A 1 121 ? -19.864 4.142 22.242 1.00 92.00 121 ASP A CA 1
ATOM 945 C C . ASP A 1 121 ? -19.118 3.972 23.581 1.00 92.00 121 ASP A C 1
ATOM 947 O O . ASP A 1 121 ? -19.734 3.897 24.645 1.00 92.00 121 ASP A O 1
ATOM 951 N N . TYR A 1 122 ? -17.783 3.918 23.532 1.00 94.25 122 TYR A N 1
ATOM 952 C CA . TYR A 1 122 ? -16.899 3.727 24.680 1.00 94.25 122 TYR A CA 1
ATOM 953 C C . TYR A 1 122 ? -15.750 4.740 24.636 1.00 94.25 122 TYR A C 1
ATOM 955 O O . TYR A 1 122 ? -15.366 5.174 23.551 1.00 94.25 122 TYR A O 1
ATOM 963 N N . PRO A 1 123 ? -15.184 5.131 25.789 1.00 93.25 123 PRO A N 1
ATOM 964 C CA . PRO A 1 123 ? -13.952 5.904 25.802 1.00 93.25 123 PRO A CA 1
ATOM 965 C C . PRO A 1 123 ? -12.779 5.041 25.323 1.00 93.25 123 PRO A C 1
ATOM 967 O O . PRO A 1 123 ? -12.716 3.850 25.620 1.00 93.25 123 PRO A O 1
ATOM 970 N N . GLY A 1 124 ? -11.826 5.662 24.634 1.00 94.50 124 GLY A N 1
ATOM 971 C CA . GLY A 1 124 ? -10.566 5.031 24.253 1.00 94.50 124 GLY A CA 1
ATOM 972 C C . GLY A 1 124 ? -10.318 5.032 22.752 1.00 94.50 124 GLY A C 1
ATOM 973 O O . GLY A 1 124 ? -11.209 4.788 21.931 1.00 94.50 124 GLY A O 1
ATOM 974 N N . ASP A 1 125 ? -9.065 5.289 22.412 1.00 97.19 125 ASP A N 1
ATOM 975 C CA . ASP A 1 125 ? -8.527 5.213 21.071 1.00 97.19 125 ASP A CA 1
ATOM 976 C C . ASP A 1 125 ? -7.160 4.519 21.074 1.00 97.19 125 ASP A C 1
ATOM 978 O O . ASP A 1 125 ? -6.512 4.351 22.107 1.00 97.19 125 ASP A O 1
ATOM 982 N N . ILE A 1 126 ? -6.738 4.074 19.898 1.00 97.81 126 ILE A N 1
ATOM 983 C CA . ILE A 1 126 ? -5.357 3.689 19.630 1.00 97.81 126 ILE A CA 1
ATOM 984 C C 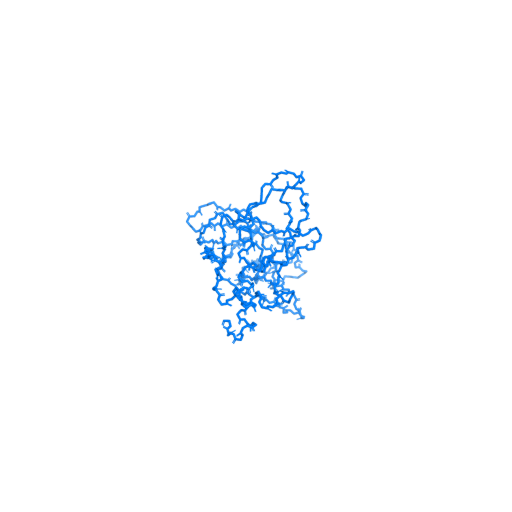. ILE A 1 126 ? -4.885 4.409 18.379 1.00 97.81 126 ILE A C 1
ATOM 986 O O . ILE A 1 126 ? -5.613 4.546 17.393 1.00 97.81 126 ILE A O 1
ATOM 990 N N . LYS A 1 127 ? -3.646 4.880 18.443 1.00 97.06 127 LYS A N 1
ATOM 991 C CA . LYS A 1 127 ? -2.989 5.671 17.414 1.00 97.06 127 LYS A CA 1
ATOM 992 C C . LYS A 1 127 ? -1.813 4.880 16.879 1.00 97.06 127 LYS A C 1
ATOM 994 O O . LYS A 1 127 ? -0.899 4.551 17.630 1.00 97.06 127 LYS A O 1
ATOM 999 N N . LEU A 1 128 ? -1.859 4.551 15.595 1.00 97.38 128 LEU A N 1
ATOM 1000 C CA . LEU A 1 128 ? -0.795 3.826 14.914 1.00 97.38 128 LEU A CA 1
ATOM 1001 C C . LEU A 1 128 ? 0.013 4.818 14.070 1.00 97.38 128 LEU A C 1
ATOM 1003 O O . LEU A 1 128 ? -0.543 5.379 13.118 1.00 97.38 128 LEU A O 1
ATOM 1007 N N . PRO A 1 129 ? 1.285 5.080 14.423 1.00 96.81 129 PRO A N 1
ATOM 1008 C CA . PRO A 1 129 ? 2.119 6.007 13.678 1.00 96.81 129 PRO A CA 1
ATOM 1009 C C . PRO A 1 129 ? 2.507 5.407 12.328 1.00 96.81 129 PRO A C 1
ATOM 1011 O O . PRO A 1 129 ? 2.743 4.204 12.203 1.00 96.81 129 PRO A O 1
ATOM 1014 N N . LEU A 1 130 ? 2.583 6.271 11.323 1.00 96.81 130 LEU A N 1
ATOM 1015 C CA . LEU A 1 130 ? 2.930 5.905 9.963 1.00 96.81 130 LEU A CA 1
ATOM 1016 C C . LEU A 1 130 ? 3.682 7.048 9.292 1.00 96.81 130 LEU A C 1
ATOM 1018 O O . LEU A 1 130 ? 3.122 8.118 9.091 1.00 96.81 130 LEU A O 1
ATOM 1022 N N . GLU A 1 131 ? 4.924 6.833 8.901 1.00 97.81 131 GLU A N 1
ATOM 1023 C CA . GLU A 1 131 ? 5.683 7.792 8.107 1.00 97.81 131 GLU A CA 1
ATOM 1024 C C . GLU A 1 131 ? 5.496 7.515 6.615 1.00 97.81 131 GLU A C 1
ATOM 1026 O O . GLU A 1 131 ? 5.449 6.362 6.189 1.00 97.81 131 GLU A O 1
ATOM 1031 N N . VAL A 1 132 ? 5.347 8.565 5.811 1.00 97.31 132 VAL A N 1
ATOM 1032 C CA . VAL A 1 132 ? 5.341 8.465 4.348 1.00 97.31 132 VAL A CA 1
ATOM 1033 C C . VAL A 1 132 ? 6.552 9.208 3.820 1.00 97.31 132 VAL A C 1
ATOM 1035 O O . VAL A 1 132 ? 6.629 10.428 3.952 1.00 97.31 132 VAL A O 1
ATOM 1038 N N . GLU A 1 133 ? 7.454 8.468 3.189 1.00 96.75 133 GLU A N 1
ATOM 1039 C CA . GLU A 1 133 ? 8.695 8.990 2.625 1.00 96.75 133 GLU A CA 1
ATOM 1040 C C . GLU A 1 133 ? 8.718 8.800 1.116 1.00 96.75 133 GLU A C 1
ATOM 1042 O O . GLU A 1 133 ? 8.398 7.726 0.586 1.00 96.75 133 GLU A O 1
ATOM 1047 N N . LYS A 1 134 ? 9.152 9.832 0.402 1.00 94.31 134 LYS A N 1
ATOM 1048 C CA . LYS A 1 134 ? 9.446 9.716 -1.014 1.00 94.31 134 LYS A CA 1
ATOM 1049 C C . LYS A 1 134 ? 10.809 9.068 -1.215 1.00 94.31 134 LYS A C 1
ATOM 1051 O O . LYS A 1 134 ? 11.810 9.473 -0.636 1.00 94.31 134 LYS A O 1
ATOM 1056 N N . ARG A 1 135 ? 10.850 8.071 -2.092 1.00 93.12 135 ARG A N 1
ATOM 1057 C CA . ARG A 1 135 ? 12.077 7.445 -2.575 1.00 93.12 135 ARG A CA 1
ATOM 1058 C C . ARG A 1 135 ? 12.535 8.059 -3.881 1.00 93.12 135 ARG A C 1
ATOM 1060 O O . ARG A 1 135 ? 11.735 8.510 -4.707 1.00 93.12 135 ARG A O 1
ATOM 1067 N N . GLU A 1 136 ? 13.842 7.988 -4.080 1.00 91.44 136 GLU A N 1
ATOM 1068 C CA . GLU A 1 136 ? 14.452 8.236 -5.375 1.00 91.44 136 GLU A CA 1
ATOM 1069 C C . GLU A 1 136 ? 13.951 7.239 -6.420 1.00 91.44 136 GLU A C 1
ATOM 1071 O O . GLU A 1 136 ? 13.544 6.107 -6.128 1.00 91.44 136 GLU A O 1
ATOM 1076 N N . TRP A 1 137 ? 13.948 7.694 -7.668 1.00 92.12 137 TRP A N 1
ATOM 1077 C CA . TRP A 1 137 ? 13.508 6.877 -8.784 1.00 92.12 137 TRP A CA 1
ATOM 1078 C C . TRP A 1 137 ? 14.464 5.693 -8.995 1.00 92.12 137 TRP A C 1
ATOM 1080 O O . TRP A 1 137 ? 15.675 5.899 -8.967 1.00 92.12 137 TRP A O 1
ATOM 1090 N N . PRO A 1 138 ? 13.979 4.460 -9.250 1.00 91.38 138 PRO A N 1
ATOM 1091 C CA . PRO A 1 138 ? 14.871 3.335 -9.494 1.00 91.38 138 PRO A CA 1
ATOM 1092 C C . PRO A 1 138 ? 15.579 3.493 -10.847 1.00 91.38 138 PRO A C 1
ATOM 1094 O O . PRO A 1 138 ? 14.968 3.364 -11.922 1.00 91.38 138 PRO A O 1
ATOM 1097 N N . GLU A 1 139 ? 16.878 3.771 -10.781 1.00 92.81 139 GLU A N 1
ATOM 1098 C CA . GLU A 1 139 ? 17.770 3.870 -11.934 1.00 92.81 139 GLU A CA 1
ATOM 1099 C C . GLU A 1 139 ? 18.487 2.542 -12.197 1.00 92.81 139 GLU A C 1
ATOM 1101 O O . GLU A 1 139 ? 18.875 1.822 -11.273 1.00 92.81 139 GLU A O 1
ATOM 1106 N N . PHE A 1 140 ? 18.658 2.207 -13.476 1.00 93.25 140 PHE A N 1
ATOM 1107 C CA . PHE A 1 140 ? 19.359 1.001 -13.909 1.00 93.25 140 PHE A CA 1
ATOM 1108 C C . PHE A 1 140 ? 20.745 1.366 -14.421 1.00 93.25 140 PHE A C 1
ATOM 1110 O O . PHE A 1 140 ? 20.909 2.240 -15.269 1.00 93.25 140 PHE A O 1
ATOM 1117 N N . THR A 1 141 ? 21.744 0.669 -13.904 1.00 95.00 141 THR A N 1
ATOM 1118 C CA . THR A 1 141 ? 23.131 0.753 -14.345 1.00 95.00 141 THR A CA 1
ATOM 1119 C C . THR A 1 141 ? 23.281 0.180 -15.751 1.00 95.00 141 THR A C 1
ATOM 1121 O O . THR A 1 141 ? 22.519 -0.690 -16.179 1.00 95.00 141 THR A O 1
ATOM 1124 N N . LYS A 1 142 ? 24.332 0.604 -16.459 1.00 95.25 142 LYS A N 1
ATOM 1125 C CA . LYS A 1 142 ? 24.661 0.067 -17.786 1.00 95.25 142 LYS A CA 1
ATOM 1126 C C . LYS A 1 142 ? 24.795 -1.464 -17.779 1.00 95.25 142 LYS A C 1
ATOM 1128 O O . LYS A 1 142 ? 24.255 -2.118 -18.660 1.00 95.25 142 LYS A O 1
ATOM 1133 N N . ALA A 1 143 ? 25.431 -2.029 -16.752 1.00 95.00 143 ALA A N 1
ATOM 1134 C CA . ALA A 1 143 ? 25.596 -3.477 -16.618 1.00 95.00 143 ALA A CA 1
ATOM 1135 C C . ALA A 1 143 ? 24.255 -4.225 -16.482 1.00 95.00 143 ALA A C 1
ATOM 1137 O O . ALA A 1 143 ? 24.092 -5.286 -17.076 1.00 95.00 143 ALA A O 1
ATOM 1138 N N . GLU A 1 144 ? 23.289 -3.675 -15.737 1.00 94.50 144 GLU A N 1
ATOM 1139 C CA . GLU A 1 144 ? 21.938 -4.250 -15.622 1.00 94.50 144 GLU A CA 1
ATOM 1140 C C . GLU A 1 144 ? 21.194 -4.196 -16.967 1.00 94.50 144 GLU A C 1
ATOM 1142 O O . GLU A 1 144 ? 20.538 -5.163 -17.353 1.00 94.50 144 GLU A O 1
ATOM 1147 N N . LEU A 1 145 ? 21.320 -3.086 -17.701 1.00 94.69 145 LEU A N 1
ATOM 1148 C CA . LEU A 1 145 ? 20.693 -2.917 -19.015 1.00 94.69 145 LEU A CA 1
ATOM 1149 C C . LEU A 1 145 ? 21.293 -3.858 -20.068 1.00 94.69 145 LEU A C 1
ATOM 1151 O O . LEU A 1 145 ? 20.549 -4.476 -20.829 1.00 94.69 145 LEU A O 1
ATOM 1155 N N . ASP A 1 146 ? 22.619 -3.998 -20.095 1.00 93.94 146 ASP A N 1
ATOM 1156 C CA . ASP A 1 146 ? 23.317 -4.901 -21.015 1.00 93.94 146 ASP A CA 1
ATOM 1157 C C . ASP A 1 146 ? 22.974 -6.368 -20.708 1.00 93.94 146 ASP A C 1
ATOM 1159 O O . ASP A 1 146 ? 22.677 -7.135 -21.625 1.00 93.94 146 ASP A O 1
ATOM 1163 N N . PHE A 1 147 ? 22.909 -6.746 -19.426 1.00 93.81 147 PHE A N 1
ATOM 1164 C CA . PHE A 1 147 ? 22.461 -8.076 -19.001 1.00 93.81 147 PHE A CA 1
ATOM 1165 C C . PHE A 1 147 ? 21.027 -8.374 -19.456 1.00 93.81 147 PHE A C 1
ATOM 1167 O O . PHE A 1 147 ? 20.751 -9.437 -20.007 1.00 93.81 147 PHE A O 1
ATOM 1174 N N . VAL A 1 148 ? 20.103 -7.424 -19.289 1.00 93.56 148 VAL A N 1
ATOM 1175 C CA . VAL A 1 148 ? 18.718 -7.590 -19.748 1.00 93.56 148 VAL A CA 1
ATOM 1176 C C . VAL A 1 148 ? 18.633 -7.772 -21.265 1.00 93.56 148 VAL A C 1
ATOM 1178 O O . VAL A 1 148 ? 17.857 -8.610 -21.726 1.00 93.56 148 VAL A O 1
ATOM 1181 N N . LYS A 1 149 ? 19.432 -7.037 -22.044 1.00 92.31 149 LYS A N 1
ATOM 1182 C CA . LYS A 1 149 ? 19.487 -7.222 -23.502 1.00 92.31 149 LYS A CA 1
ATOM 1183 C C . LYS A 1 149 ? 19.978 -8.619 -23.880 1.00 92.31 149 LYS A C 1
ATOM 1185 O O . LYS A 1 149 ? 19.399 -9.236 -24.766 1.00 92.31 149 LYS A O 1
ATOM 1190 N N . GLN A 1 150 ? 20.989 -9.137 -23.180 1.00 93.06 150 GLN A N 1
ATOM 1191 C CA . GLN A 1 150 ? 21.512 -10.491 -23.405 1.00 93.06 150 GLN A CA 1
ATOM 1192 C C . GLN A 1 150 ? 20.472 -11.588 -23.137 1.00 93.06 150 GLN A C 1
ATOM 1194 O O . GLN A 1 150 ? 20.507 -12.625 -23.793 1.00 93.06 150 GLN A O 1
ATOM 1199 N N . LEU A 1 151 ? 19.533 -11.366 -22.210 1.00 91.50 151 LEU A N 1
ATOM 1200 C CA . LEU A 1 151 ? 18.455 -12.321 -21.932 1.00 91.50 151 LEU A CA 1
ATOM 1201 C C . LEU A 1 151 ? 17.404 -12.410 -23.052 1.00 91.50 151 LEU A C 1
ATOM 1203 O O . LEU A 1 151 ? 16.666 -13.395 -23.090 1.00 91.50 151 LEU A O 1
ATOM 1207 N N . GLY A 1 152 ? 17.296 -11.407 -23.933 1.00 89.06 152 GLY A N 1
ATOM 1208 C CA . GLY A 1 152 ? 16.266 -11.369 -24.977 1.00 89.06 152 GLY A CA 1
ATOM 1209 C C . GLY A 1 152 ? 14.860 -11.572 -24.398 1.00 89.06 152 GLY A C 1
ATOM 1210 O O . GLY A 1 152 ? 14.497 -10.928 -23.411 1.00 89.06 152 GLY A O 1
ATOM 1211 N N . ASP A 1 153 ? 14.100 -12.513 -24.961 1.00 87.06 153 ASP A N 1
ATOM 1212 C CA . ASP A 1 153 ? 12.736 -12.866 -24.533 1.00 87.06 153 ASP A CA 1
ATOM 1213 C C . ASP A 1 153 ? 12.640 -13.414 -23.095 1.00 87.06 153 ASP A C 1
ATOM 1215 O O . ASP A 1 153 ? 11.558 -13.430 -22.509 1.00 87.06 153 ASP A O 1
ATOM 1219 N N . ALA A 1 154 ? 13.755 -13.848 -22.495 1.00 88.38 154 ALA A N 1
ATOM 1220 C CA . ALA A 1 154 ? 13.796 -14.305 -21.102 1.00 88.38 154 ALA A CA 1
ATOM 1221 C C . ALA A 1 154 ? 13.919 -13.151 -20.085 1.00 88.38 154 ALA A C 1
ATOM 1223 O O . ALA A 1 154 ? 14.004 -13.392 -18.869 1.00 88.38 154 ALA A O 1
ATOM 1224 N N . SER A 1 155 ? 13.959 -11.901 -20.561 1.00 90.44 155 SER A N 1
ATOM 1225 C CA . SER A 1 155 ? 14.011 -10.706 -19.721 1.00 90.44 155 SER A CA 1
ATOM 1226 C C . SER A 1 155 ? 12.821 -10.644 -18.750 1.00 90.44 155 SER A C 1
ATOM 1228 O O . SER A 1 155 ? 11.686 -10.918 -19.143 1.00 90.44 155 SER A O 1
ATOM 1230 N N . PRO A 1 156 ? 13.044 -10.308 -17.466 1.00 92.50 156 PRO A N 1
ATOM 1231 C CA . PRO A 1 156 ? 11.951 -10.160 -16.517 1.00 92.50 156 PRO A CA 1
ATOM 1232 C C . PRO A 1 156 ? 11.053 -8.965 -16.879 1.00 92.50 156 PRO A C 1
ATOM 1234 O O . PRO A 1 156 ? 11.525 -7.885 -17.234 1.00 92.50 156 PRO A O 1
ATOM 1237 N N . SER A 1 157 ? 9.747 -9.155 -16.708 1.00 94.19 157 SER A N 1
ATOM 1238 C CA . SER A 1 157 ? 8.713 -8.130 -16.880 1.00 94.19 157 SER A CA 1
ATOM 1239 C C . SER A 1 157 ? 7.659 -8.283 -15.786 1.00 94.19 157 SER A C 1
ATOM 1241 O O . SER A 1 157 ? 7.324 -9.417 -15.433 1.00 94.19 157 SER A O 1
ATOM 1243 N N . PHE A 1 158 ? 7.076 -7.184 -15.308 1.00 95.00 158 PHE A N 1
ATOM 1244 C CA . PHE A 1 158 ? 5.922 -7.239 -14.405 1.00 95.00 158 PHE A CA 1
ATOM 1245 C C . PHE A 1 158 ? 4.691 -6.624 -15.045 1.00 95.00 158 PHE A C 1
ATOM 1247 O O . PHE A 1 158 ? 4.759 -5.553 -15.648 1.00 95.00 158 PHE A O 1
ATOM 1254 N N . ARG A 1 159 ? 3.551 -7.289 -14.845 1.00 95.00 159 ARG A N 1
ATOM 1255 C CA . ARG A 1 159 ? 2.239 -6.813 -15.277 1.00 95.00 159 ARG A CA 1
ATOM 1256 C C . ARG A 1 159 ? 1.410 -6.381 -14.086 1.00 95.00 159 ARG A C 1
ATOM 1258 O O . ARG A 1 159 ? 1.412 -7.049 -13.055 1.00 95.00 159 ARG A O 1
ATOM 1265 N N . VAL A 1 160 ? 0.653 -5.306 -14.258 1.00 94.88 160 VAL A N 1
ATOM 1266 C CA . VAL A 1 160 ? -0.282 -4.816 -13.249 1.00 94.88 160 VAL A CA 1
ATOM 1267 C C . VAL A 1 160 ? -1.610 -4.427 -13.885 1.00 94.88 160 VAL A C 1
ATOM 1269 O O . VAL A 1 160 ? -1.657 -3.803 -14.945 1.00 94.88 160 VAL A O 1
ATOM 1272 N N . ASN A 1 161 ? -2.699 -4.781 -13.204 1.00 95.69 161 ASN A N 1
ATOM 1273 C CA . ASN A 1 161 ? -4.044 -4.358 -13.568 1.00 95.69 161 ASN A CA 1
ATOM 1274 C C . ASN A 1 161 ? -4.354 -3.033 -12.872 1.00 95.69 161 ASN A C 1
ATOM 1276 O O . ASN A 1 161 ? -4.381 -2.957 -11.642 1.00 95.69 161 ASN A O 1
ATOM 1280 N N . ILE A 1 162 ? -4.607 -1.989 -13.656 1.00 93.56 162 ILE A N 1
ATOM 1281 C CA . ILE A 1 162 ? -4.919 -0.651 -13.160 1.00 93.56 162 ILE A CA 1
ATOM 1282 C C . ILE A 1 162 ? -6.362 -0.318 -13.516 1.00 93.56 162 ILE A C 1
ATOM 1284 O O . ILE A 1 162 ? -6.744 -0.258 -14.685 1.00 93.56 162 ILE A O 1
ATOM 1288 N N . HIS A 1 163 ? -7.168 -0.080 -12.486 1.00 93.88 163 HIS A N 1
ATOM 1289 C CA . HIS A 1 163 ? -8.560 0.323 -12.640 1.00 93.88 163 HIS A CA 1
ATOM 1290 C C . HIS A 1 163 ? -8.667 1.839 -12.763 1.00 93.88 163 HIS A C 1
ATOM 1292 O O . HIS A 1 163 ? -8.197 2.573 -11.889 1.00 93.88 163 HIS A O 1
ATOM 1298 N N . CYS A 1 164 ? -9.379 2.317 -13.785 1.00 92.06 164 CYS A N 1
ATOM 1299 C CA . CYS A 1 164 ? -9.701 3.730 -13.888 1.00 92.06 164 CYS A CA 1
ATOM 1300 C C . CYS A 1 164 ? -10.509 4.199 -12.676 1.00 92.06 164 CYS A C 1
ATOM 1302 O O . CYS A 1 164 ? -11.584 3.679 -12.381 1.00 92.06 164 CYS A O 1
ATOM 1304 N N . LEU A 1 165 ? -10.041 5.248 -11.998 1.00 86.75 165 LEU A N 1
ATOM 1305 C CA . LEU A 1 165 ? -10.752 5.812 -10.850 1.00 86.75 165 LEU A CA 1
ATOM 1306 C C . LEU A 1 165 ? -12.107 6.443 -11.220 1.00 86.75 165 LEU A C 1
ATOM 1308 O O . LEU A 1 165 ? -12.898 6.700 -10.317 1.00 86.75 165 LEU A O 1
ATOM 1312 N N . GLY A 1 166 ? -12.351 6.728 -12.504 1.00 91.62 166 GLY A N 1
ATOM 1313 C CA . GLY A 1 166 ? -13.608 7.266 -13.033 1.00 91.62 166 GLY A CA 1
ATOM 1314 C C . GLY A 1 166 ? -14.591 6.157 -13.399 1.00 91.62 166 GLY A C 1
ATOM 1315 O O . GLY A 1 166 ? -15.545 5.921 -12.669 1.00 91.62 166 GLY A O 1
ATOM 1316 N N . CYS A 1 167 ? -14.329 5.447 -14.499 1.00 94.50 167 CYS A N 1
ATOM 1317 C CA . CYS A 1 167 ? -15.246 4.443 -15.054 1.00 94.50 167 CYS A CA 1
ATOM 1318 C C . CYS A 1 167 ? -14.972 2.989 -14.626 1.00 94.50 167 CYS A C 1
ATOM 1320 O O . CYS A 1 167 ? -15.646 2.086 -15.106 1.00 94.50 167 CYS A O 1
ATOM 1322 N N . LYS A 1 168 ? -13.971 2.732 -13.770 1.00 94.62 168 LYS A N 1
ATOM 1323 C CA . LYS A 1 168 ? -13.557 1.389 -13.301 1.00 94.62 168 LYS A CA 1
ATOM 1324 C C . LYS A 1 168 ? -13.036 0.421 -14.371 1.00 94.62 168 LYS A C 1
ATOM 1326 O O . LYS A 1 168 ? -12.630 -0.681 -14.003 1.00 94.62 168 LYS A O 1
ATOM 1331 N N . HIS A 1 169 ? -12.965 0.844 -15.637 1.00 96.44 169 HIS A N 1
ATOM 1332 C CA . HIS A 1 169 ? -12.339 0.082 -16.721 1.00 96.44 169 HIS A CA 1
ATOM 1333 C C . HIS A 1 169 ? -10.921 -0.364 -16.342 1.00 96.44 169 HIS A C 1
ATOM 1335 O O . HIS A 1 169 ? -10.187 0.393 -15.698 1.00 96.44 169 HIS A O 1
ATOM 1341 N N . VAL A 1 170 ? -10.551 -1.583 -16.736 1.00 96.31 170 VAL A N 1
ATOM 1342 C CA . VAL A 1 170 ? -9.286 -2.226 -16.361 1.00 96.31 170 VAL A CA 1
ATOM 1343 C C . VAL A 1 170 ? -8.297 -2.137 -17.511 1.00 96.31 170 VAL A C 1
ATOM 1345 O O . VAL A 1 170 ? -8.581 -2.597 -18.610 1.00 96.31 170 VAL A O 1
ATOM 1348 N N . TYR A 1 171 ? -7.122 -1.586 -17.237 1.00 96.44 171 TYR A N 1
ATOM 1349 C CA . TYR A 1 171 ? -5.995 -1.561 -18.161 1.00 96.44 171 TYR A CA 1
ATOM 1350 C C . TYR A 1 171 ? -4.884 -2.459 -17.626 1.00 96.44 171 TYR A C 1
ATOM 1352 O O . TYR A 1 171 ? -4.592 -2.431 -16.431 1.00 96.44 171 TYR A O 1
ATOM 1360 N N . ILE A 1 172 ? -4.253 -3.232 -18.505 1.00 96.62 172 ILE A N 1
ATOM 1361 C CA . ILE A 1 172 ? -3.095 -4.058 -18.156 1.00 96.62 172 ILE A CA 1
ATOM 1362 C C . ILE A 1 172 ? -1.847 -3.301 -18.588 1.00 96.62 172 ILE A C 1
ATOM 1364 O O . ILE A 1 172 ? -1.654 -3.072 -19.781 1.00 96.62 172 ILE A O 1
ATOM 1368 N N . PHE A 1 173 ? -1.012 -2.913 -17.630 1.00 96.31 173 PHE A N 1
ATOM 1369 C CA . PHE A 1 173 ? 0.279 -2.289 -17.900 1.00 96.31 173 PHE A CA 1
ATOM 1370 C C . PHE A 1 173 ? 1.412 -3.281 -17.687 1.00 96.31 173 PHE A C 1
ATOM 1372 O O . PHE A 1 173 ? 1.337 -4.108 -16.781 1.00 96.31 173 PHE A O 1
ATOM 1379 N N . GLU A 1 174 ? 2.463 -3.177 -18.492 1.00 95.25 174 GLU A N 1
ATOM 1380 C CA . GLU A 1 174 ? 3.694 -3.950 -18.355 1.00 95.25 174 GLU A CA 1
ATOM 1381 C C . GLU A 1 174 ? 4.896 -3.007 -18.231 1.00 95.25 174 GLU A C 1
ATOM 1383 O O . GLU A 1 174 ? 5.074 -2.098 -19.046 1.00 95.25 174 GLU A O 1
ATOM 1388 N N . GLU A 1 175 ? 5.712 -3.220 -17.196 1.00 94.56 175 GLU A N 1
ATOM 1389 C CA . GLU A 1 175 ? 7.045 -2.624 -17.086 1.00 94.56 175 GLU A CA 1
ATOM 1390 C C . GLU A 1 175 ? 8.077 -3.705 -17.428 1.00 94.56 175 GLU A C 1
ATOM 1392 O O . GLU A 1 175 ? 8.107 -4.782 -16.825 1.00 94.56 175 GLU A O 1
ATOM 1397 N N . GLN A 1 176 ? 8.926 -3.391 -18.401 1.00 92.00 176 GLN A N 1
ATOM 1398 C CA . GLN A 1 176 ? 10.061 -4.194 -18.844 1.00 92.00 176 GLN A CA 1
ATOM 1399 C C . GLN A 1 176 ? 11.189 -3.252 -19.274 1.00 92.00 176 GLN A C 1
ATOM 1401 O O . GLN A 1 176 ? 10.929 -2.115 -19.677 1.00 92.00 176 GLN A O 1
ATOM 1406 N N . LEU A 1 177 ? 12.438 -3.715 -19.212 1.00 90.81 177 LEU A N 1
ATOM 1407 C CA . LEU A 1 177 ? 13.596 -2.881 -19.565 1.00 90.81 177 LEU A CA 1
ATOM 1408 C C . LEU A 1 177 ? 14.125 -3.121 -20.973 1.00 90.81 177 LEU A C 1
ATOM 1410 O O . LEU A 1 177 ? 14.832 -2.262 -21.491 1.00 90.81 177 LEU A O 1
ATOM 1414 N N . ASN A 1 178 ? 13.801 -4.258 -21.593 1.00 88.94 178 ASN A N 1
ATOM 1415 C CA . ASN A 1 178 ? 14.199 -4.512 -22.969 1.00 88.94 178 ASN A CA 1
ATOM 1416 C C . ASN A 1 178 ? 13.223 -3.788 -23.924 1.00 88.94 178 ASN A C 1
ATOM 1418 O O . ASN A 1 178 ? 12.042 -4.153 -23.970 1.00 88.94 178 ASN A O 1
ATOM 1422 N N . PRO A 1 179 ? 13.659 -2.744 -24.657 1.00 81.50 179 PRO A N 1
ATOM 1423 C CA . PRO A 1 179 ? 12.778 -2.024 -25.567 1.00 81.50 179 PRO A CA 1
ATOM 1424 C C . PRO A 1 179 ? 12.352 -2.880 -26.765 1.00 81.50 179 PRO A C 1
ATOM 1426 O O . PRO A 1 179 ? 11.240 -2.671 -27.251 1.00 81.50 179 PRO A O 1
ATOM 1429 N N . ASP A 1 180 ? 13.175 -3.857 -27.158 1.00 86.25 180 ASP A N 1
ATOM 1430 C CA . ASP A 1 180 ? 13.025 -4.650 -28.384 1.00 86.25 180 ASP A CA 1
ATOM 1431 C C . ASP A 1 180 ? 11.912 -5.708 -28.280 1.00 86.25 180 ASP A C 1
ATOM 1433 O O . ASP A 1 180 ? 11.404 -6.189 -29.292 1.00 86.25 180 ASP A O 1
ATOM 1437 N N . ILE A 1 181 ? 11.476 -6.043 -27.059 1.00 86.38 181 ILE A N 1
ATOM 1438 C CA . ILE A 1 181 ? 10.373 -6.984 -26.833 1.00 86.38 181 ILE A CA 1
ATOM 1439 C C . ILE A 1 181 ? 9.040 -6.299 -27.157 1.00 86.38 181 ILE A C 1
ATOM 1441 O O . ILE A 1 181 ? 8.631 -5.323 -26.512 1.00 86.38 181 ILE A O 1
ATOM 1445 N N . LEU A 1 182 ? 8.329 -6.839 -28.146 1.00 86.69 182 LEU A N 1
ATOM 1446 C CA . LEU A 1 182 ? 6.988 -6.388 -28.508 1.00 86.69 182 LEU A CA 1
ATOM 1447 C C . LEU A 1 182 ? 5.973 -6.783 -27.429 1.00 86.69 182 LEU A C 1
ATOM 1449 O O . LEU A 1 182 ? 5.931 -7.925 -26.971 1.00 86.69 182 LEU A O 1
ATOM 1453 N N . LEU A 1 183 ? 5.113 -5.836 -27.050 1.00 86.25 183 LEU A N 1
ATOM 1454 C CA . LEU A 1 183 ? 4.021 -6.117 -26.121 1.00 86.25 183 LEU A CA 1
ATOM 1455 C C . LEU A 1 183 ? 2.991 -7.038 -26.776 1.00 86.25 183 LEU A C 1
ATOM 1457 O O . LEU A 1 183 ? 2.656 -6.890 -27.953 1.00 86.25 183 LEU A O 1
ATOM 1461 N N . LYS A 1 184 ? 2.410 -7.938 -25.981 1.00 85.69 184 LYS A N 1
ATOM 1462 C CA . LYS A 1 184 ? 1.243 -8.721 -26.408 1.00 85.69 184 LYS A CA 1
ATOM 1463 C C . LYS A 1 184 ? 0.002 -7.818 -26.508 1.00 85.69 184 LYS A C 1
ATOM 1465 O O . LYS A 1 184 ? -0.100 -6.803 -25.820 1.00 85.69 184 LYS A O 1
ATOM 1470 N N . GLY A 1 185 ? -0.957 -8.198 -27.354 1.00 89.19 185 GLY A N 1
ATOM 1471 C CA . GLY A 1 185 ? -2.186 -7.427 -27.575 1.00 89.19 185 GLY A CA 1
ATOM 1472 C C . GLY A 1 185 ? -2.953 -7.130 -26.279 1.00 89.19 185 GLY A C 1
ATOM 1473 O O . GLY A 1 185 ? -3.070 -7.988 -25.408 1.00 89.19 185 GLY A O 1
ATOM 1474 N N . GLY A 1 186 ? -3.463 -5.901 -26.152 1.00 88.62 186 GLY A N 1
ATOM 1475 C CA . GLY A 1 186 ? -4.213 -5.439 -24.975 1.00 88.62 186 GLY A CA 1
ATOM 1476 C C . GLY A 1 186 ? -3.355 -4.974 -23.790 1.00 88.62 186 GLY A C 1
ATOM 1477 O O . GLY A 1 186 ? -3.911 -4.508 -22.796 1.00 88.62 186 GLY A O 1
ATOM 1478 N N . ILE A 1 187 ? -2.026 -5.060 -23.899 1.00 94.62 187 ILE A N 1
ATOM 1479 C CA . ILE A 1 187 ? -1.081 -4.602 -22.877 1.00 94.62 187 ILE A CA 1
ATOM 1480 C C . ILE A 1 187 ? -0.545 -3.218 -23.242 1.00 94.62 187 ILE A C 1
ATOM 1482 O O . ILE A 1 187 ? -0.219 -2.933 -24.393 1.00 94.62 187 ILE A O 1
ATOM 1486 N N . TYR A 1 188 ? -0.440 -2.362 -22.234 1.00 93.75 188 TYR A N 1
ATOM 1487 C CA . TYR A 1 188 ? 0.054 -1.000 -22.339 1.00 93.75 188 TYR A CA 1
ATOM 1488 C C . TYR A 1 188 ? 1.453 -0.880 -21.731 1.00 93.75 188 TYR A C 1
ATOM 1490 O O . TYR A 1 188 ? 1.730 -1.428 -20.667 1.00 93.75 188 TYR A O 1
ATOM 1498 N N . ARG A 1 189 ? 2.330 -0.101 -22.370 1.00 92.56 189 ARG A N 1
ATOM 1499 C CA . ARG A 1 189 ? 3.534 0.422 -21.709 1.00 92.56 189 ARG A CA 1
ATOM 1500 C C . ARG A 1 189 ? 3.141 1.568 -20.787 1.00 92.56 189 ARG A C 1
ATOM 1502 O O . ARG A 1 189 ? 2.179 2.293 -21.057 1.00 92.56 189 ARG A O 1
ATOM 1509 N N . PHE A 1 190 ? 3.901 1.753 -19.715 1.00 94.19 190 PHE A N 1
ATOM 1510 C CA . PHE A 1 190 ? 3.773 2.960 -18.910 1.00 94.19 190 PHE A CA 1
ATOM 1511 C C . PHE A 1 190 ? 4.160 4.198 -19.738 1.00 94.19 190 PHE A C 1
ATOM 1513 O O . PHE A 1 190 ? 5.198 4.171 -20.404 1.00 94.19 190 PHE A O 1
ATOM 1520 N N . PRO A 1 191 ? 3.372 5.288 -19.691 1.00 92.38 191 PRO A N 1
ATOM 1521 C CA . PRO A 1 191 ? 3.754 6.560 -20.297 1.00 92.38 191 PRO A CA 1
ATOM 1522 C C . PRO A 1 191 ? 5.073 7.083 -19.717 1.00 92.38 191 PRO A C 1
ATOM 1524 O O . PRO A 1 191 ? 5.353 6.895 -18.530 1.00 92.38 191 PRO A O 1
ATOM 1527 N N . GLU A 1 192 ? 5.8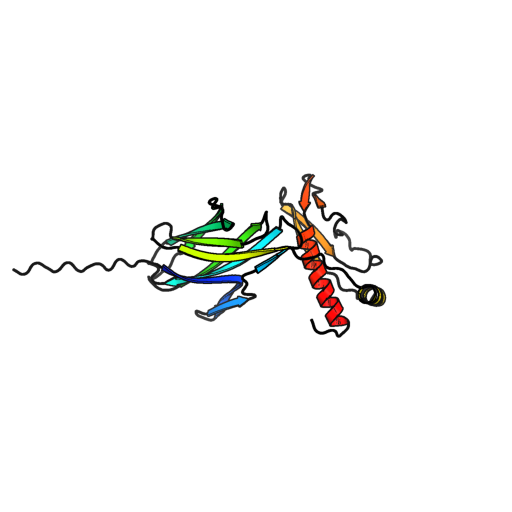70 7.787 -20.521 1.00 87.81 192 GLU A N 1
ATOM 1528 C CA . GLU A 1 192 ? 7.157 8.343 -20.075 1.00 87.81 192 GLU A CA 1
ATOM 1529 C C . GLU A 1 192 ? 6.983 9.337 -18.923 1.00 87.81 192 GLU A C 1
ATOM 1531 O O . GLU A 1 192 ? 7.635 9.212 -17.886 1.00 87.81 192 GLU A O 1
ATOM 1536 N N . ASN A 1 193 ? 6.013 10.244 -19.053 1.00 89.31 193 ASN A N 1
ATOM 1537 C CA . ASN A 1 193 ? 5.617 11.184 -18.002 1.00 89.31 193 ASN A CA 1
ATOM 1538 C C . ASN A 1 193 ? 4.831 10.522 -16.854 1.00 89.31 193 ASN A C 1
ATOM 1540 O O . ASN A 1 193 ? 4.466 11.194 -15.896 1.00 89.31 193 ASN A O 1
ATOM 1544 N N . SER A 1 194 ? 4.570 9.213 -16.943 1.00 90.38 194 SER A N 1
ATOM 1545 C CA . SER A 1 194 ? 3.781 8.424 -15.993 1.00 90.38 194 SER A CA 1
ATOM 1546 C C . SER A 1 194 ? 2.326 8.881 -15.810 1.00 90.38 194 SER A C 1
ATOM 1548 O O . SER A 1 194 ? 1.663 8.419 -14.885 1.00 90.38 194 SER A O 1
ATOM 1550 N N . ILE A 1 195 ? 1.802 9.730 -16.700 1.00 94.38 195 ILE A N 1
ATOM 1551 C CA . ILE A 1 195 ? 0.400 10.162 -16.697 1.00 94.38 195 ILE A CA 1
ATO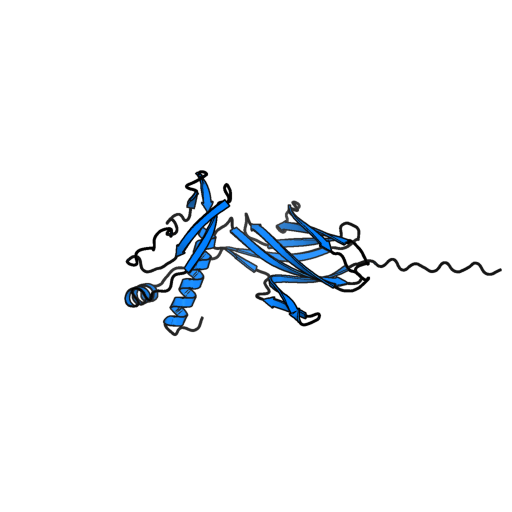M 1552 C C . ILE A 1 195 ? -0.336 9.413 -17.801 1.00 94.38 195 ILE A C 1
ATOM 1554 O O . ILE A 1 195 ? -0.004 9.531 -18.980 1.00 94.38 195 ILE A O 1
ATOM 1558 N N . PHE A 1 196 ? -1.363 8.656 -17.427 1.00 95.44 196 PHE A N 1
ATOM 1559 C CA . PHE A 1 196 ? -2.221 7.958 -18.377 1.00 95.44 196 PHE A CA 1
ATOM 1560 C C . PHE A 1 196 ? -3.625 8.559 -18.402 1.00 95.44 196 PHE A C 1
ATOM 1562 O O . PHE A 1 196 ? -4.278 8.695 -17.368 1.00 95.44 196 PHE A O 1
ATOM 1569 N N . ILE A 1 197 ? -4.120 8.855 -19.601 1.00 96.50 197 ILE A N 1
ATOM 1570 C CA . ILE A 1 197 ? -5.481 9.347 -19.821 1.00 96.50 197 ILE A CA 1
ATOM 1571 C C . ILE A 1 197 ? -6.379 8.155 -20.147 1.00 96.50 197 ILE A C 1
ATOM 1573 O O . ILE A 1 197 ? -6.184 7.476 -21.155 1.00 96.50 197 ILE A O 1
ATOM 1577 N N . CYS A 1 198 ? -7.386 7.904 -19.306 1.00 96.06 198 CYS A N 1
ATOM 1578 C CA . CYS A 1 198 ? -8.366 6.847 -19.542 1.00 96.06 198 CYS A CA 1
ATOM 1579 C C . CYS A 1 198 ? -9.021 7.010 -20.921 1.00 96.06 198 CYS A C 1
ATOM 1581 O O . CYS A 1 198 ? -9.619 8.048 -21.211 1.00 96.06 198 CYS A O 1
ATOM 1583 N N . LYS A 1 199 ? -8.959 5.973 -21.759 1.00 96.12 199 LYS A N 1
ATOM 1584 C CA . LYS A 1 199 ? -9.535 6.004 -23.108 1.00 96.12 199 LYS A CA 1
ATOM 1585 C C . LYS A 1 199 ? -11.057 6.160 -23.084 1.00 96.12 199 LYS A C 1
ATOM 1587 O O . LYS A 1 199 ? -11.574 6.930 -23.894 1.00 96.12 199 LYS A O 1
ATOM 1592 N N . GLU A 1 200 ? -11.707 5.537 -22.099 1.00 96.75 200 GLU A N 1
ATOM 1593 C CA . GLU A 1 200 ? -13.164 5.535 -21.903 1.00 96.75 200 GLU A CA 1
ATOM 1594 C C . GLU A 1 200 ? -13.714 6.863 -21.363 1.00 96.75 200 GLU A C 1
ATOM 1596 O O . GLU A 1 200 ? -14.622 7.442 -21.944 1.00 96.75 200 GLU A O 1
ATOM 1601 N N . CYS A 1 201 ? -13.174 7.371 -20.247 1.00 96.62 201 CYS A N 1
ATOM 1602 C CA . CYS A 1 201 ? -13.770 8.512 -19.532 1.00 96.62 201 CYS A CA 1
ATOM 1603 C C . CYS A 1 201 ? -12.862 9.746 -19.430 1.00 96.62 201 CYS A C 1
ATOM 1605 O O . CYS A 1 201 ? -13.148 10.647 -18.647 1.00 96.62 201 CYS A O 1
ATOM 1607 N N . LYS A 1 202 ? -11.729 9.753 -20.145 1.00 97.38 202 LYS A N 1
ATOM 1608 C CA . LYS A 1 202 ? -10.738 10.848 -20.221 1.00 97.38 202 LYS A CA 1
ATOM 1609 C C . LYS A 1 202 ? -10.124 11.306 -18.894 1.00 97.38 202 LYS A C 1
ATOM 1611 O O . LYS A 1 202 ? -9.381 12.277 -18.862 1.00 97.38 202 LYS A O 1
ATOM 1616 N N . LYS A 1 203 ? -10.378 10.589 -17.799 1.00 95.25 203 LYS A N 1
ATOM 1617 C CA . LYS A 1 203 ? -9.786 10.881 -16.493 1.00 95.25 203 LYS A CA 1
ATOM 1618 C C . LYS A 1 203 ? -8.293 10.561 -16.494 1.00 95.25 203 LYS A C 1
ATOM 1620 O O . LYS A 1 203 ? -7.904 9.461 -16.894 1.00 95.25 203 LYS A O 1
ATOM 1625 N N . GLU A 1 204 ? -7.497 11.495 -15.991 1.00 94.50 204 GLU A N 1
ATOM 1626 C CA . GLU A 1 204 ? -6.061 11.319 -15.787 1.00 94.50 204 GLU A CA 1
ATOM 1627 C C . GLU A 1 204 ? -5.765 10.410 -14.590 1.00 94.50 204 GLU A C 1
ATOM 1629 O O . GLU A 1 204 ? -6.466 10.417 -13.571 1.00 94.50 204 GLU A O 1
ATOM 1634 N N . MET A 1 205 ? -4.712 9.612 -14.730 1.00 92.12 205 MET A N 1
ATOM 1635 C CA . MET A 1 205 ? -4.192 8.727 -13.699 1.00 92.12 205 MET A CA 1
ATOM 1636 C C . MET A 1 205 ? -2.683 8.917 -13.593 1.00 92.12 205 MET A C 1
ATOM 1638 O O . MET A 1 205 ? -1.966 8.672 -14.562 1.00 92.12 205 MET A O 1
ATOM 1642 N N . ASP A 1 206 ? -2.216 9.319 -12.411 1.00 91.56 206 ASP A N 1
ATOM 1643 C CA . ASP A 1 206 ? -0.794 9.300 -12.074 1.00 91.56 206 ASP A CA 1
ATOM 1644 C C . ASP A 1 206 ? -0.383 7.860 -11.747 1.00 91.56 206 ASP A C 1
ATOM 1646 O O . ASP A 1 206 ? -0.868 7.250 -10.790 1.00 91.56 206 ASP A O 1
ATOM 1650 N N . LEU A 1 207 ? 0.477 7.305 -12.595 1.00 93.56 207 LEU A N 1
ATOM 1651 C CA . LEU A 1 207 ? 0.997 5.948 -12.497 1.00 93.56 207 LEU A CA 1
ATOM 1652 C C . LEU A 1 207 ? 2.444 5.918 -11.999 1.00 93.56 207 LEU A C 1
ATOM 1654 O O . LEU A 1 207 ? 3.023 4.834 -11.936 1.00 93.56 207 LEU A O 1
ATOM 1658 N N . LYS A 1 208 ? 3.049 7.066 -11.663 1.00 93.38 208 LYS A N 1
ATOM 1659 C CA . LYS A 1 208 ? 4.481 7.158 -11.353 1.00 93.38 208 LYS A CA 1
ATOM 1660 C C . LYS A 1 208 ? 4.850 6.294 -10.159 1.00 93.38 208 LYS A C 1
ATOM 1662 O O . LYS A 1 208 ? 5.806 5.531 -10.232 1.00 93.38 208 LYS A O 1
ATOM 1667 N N . ASP A 1 209 ? 4.064 6.353 -9.094 1.00 93.5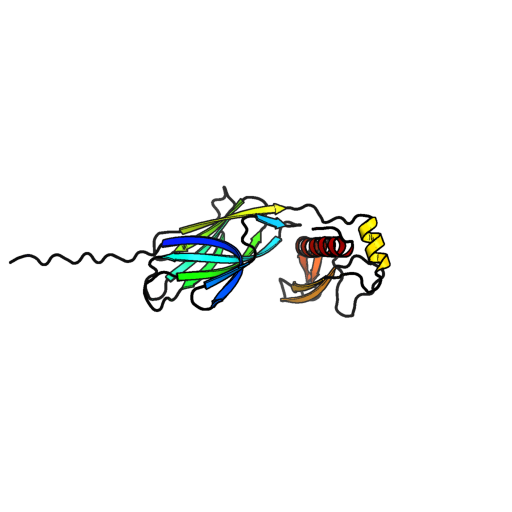0 209 ASP A N 1
ATOM 1668 C CA . ASP A 1 209 ? 4.304 5.540 -7.910 1.00 93.50 209 ASP A CA 1
ATOM 1669 C C . ASP A 1 209 ? 4.155 4.027 -8.172 1.00 93.50 209 ASP A C 1
ATOM 1671 O O . ASP A 1 209 ? 5.001 3.242 -7.746 1.00 93.50 209 ASP A O 1
ATOM 1675 N N . ILE A 1 210 ? 3.129 3.620 -8.931 1.00 93.56 210 ILE A N 1
ATOM 1676 C CA . ILE A 1 210 ? 2.917 2.213 -9.316 1.00 93.56 210 ILE A CA 1
ATOM 1677 C C . ILE A 1 210 ? 4.086 1.728 -10.175 1.00 93.56 210 ILE A C 1
ATOM 1679 O O . ILE A 1 210 ? 4.649 0.664 -9.933 1.00 93.56 210 ILE A O 1
ATOM 1683 N N . ARG A 1 211 ? 4.489 2.527 -11.164 1.00 94.50 211 ARG A N 1
ATOM 1684 C CA . ARG A 1 211 ? 5.632 2.219 -12.019 1.00 94.50 211 ARG A CA 1
ATOM 1685 C C . ARG A 1 211 ? 6.926 2.132 -11.208 1.00 94.50 211 ARG A C 1
ATOM 1687 O O . ARG A 1 211 ? 7.716 1.225 -11.441 1.00 94.50 211 ARG A O 1
ATOM 1694 N N . GLY A 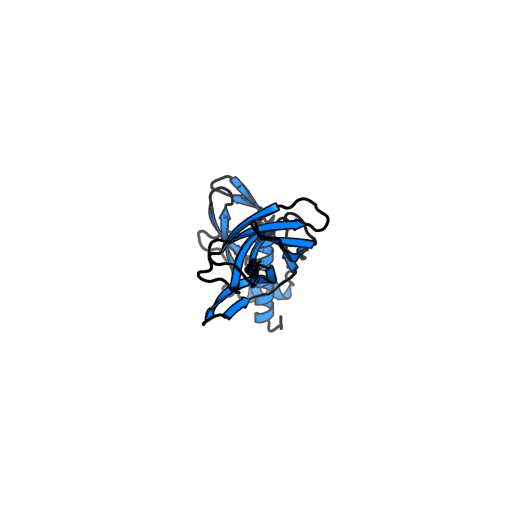1 212 ? 7.127 3.028 -10.242 1.00 94.62 212 GLY A N 1
ATOM 1695 C CA . GLY A 1 212 ? 8.264 3.000 -9.322 1.00 94.62 212 GLY A CA 1
ATOM 1696 C C . GLY A 1 212 ? 8.355 1.688 -8.540 1.00 94.62 212 GLY A C 1
ATOM 1697 O O . GLY A 1 212 ? 9.426 1.086 -8.508 1.00 94.62 212 GLY A O 1
ATOM 1698 N N . GLN A 1 213 ? 7.226 1.189 -8.019 1.00 92.75 213 GLN A N 1
ATOM 1699 C CA . GLN A 1 213 ? 7.151 -0.124 -7.358 1.00 92.75 213 GLN A CA 1
ATOM 1700 C C . GLN A 1 213 ? 7.628 -1.246 -8.284 1.00 92.75 213 GLN A C 1
ATOM 1702 O O . GLN A 1 213 ? 8.540 -1.994 -7.935 1.00 92.75 213 GLN A O 1
ATOM 1707 N N . LEU A 1 214 ? 7.066 -1.319 -9.495 1.00 94.81 214 LEU A N 1
ATOM 1708 C CA . LEU A 1 214 ? 7.430 -2.352 -10.467 1.00 94.81 214 LEU A CA 1
ATOM 1709 C C . LEU A 1 214 ? 8.903 -2.264 -10.876 1.00 94.81 214 LEU A C 1
ATOM 1711 O O . LEU A 1 214 ? 9.576 -3.285 -10.985 1.00 94.81 214 LEU A O 1
ATOM 1715 N N . ARG A 1 215 ? 9.425 -1.049 -11.070 1.00 94.69 215 ARG A N 1
ATOM 1716 C CA . ARG A 1 215 ? 10.835 -0.822 -11.408 1.00 94.69 215 ARG A CA 1
ATOM 1717 C C . ARG A 1 215 ? 11.772 -1.250 -10.289 1.00 94.69 215 ARG A C 1
ATOM 1719 O O . ARG A 1 215 ? 12.803 -1.846 -10.581 1.00 94.69 215 ARG A O 1
ATOM 1726 N N . SER A 1 216 ? 11.414 -0.993 -9.033 1.00 94.12 216 SER A N 1
ATOM 1727 C CA . SER A 1 216 ? 12.177 -1.491 -7.886 1.00 94.12 216 SER A CA 1
ATOM 1728 C C . SER A 1 216 ? 12.215 -3.019 -7.886 1.00 94.12 216 SER A C 1
ATOM 1730 O O . SER A 1 216 ? 13.292 -3.599 -7.834 1.00 94.12 216 SER A O 1
ATOM 1732 N N . SER A 1 217 ? 11.065 -3.677 -8.070 1.00 94.19 217 SER A N 1
ATOM 1733 C CA . SER A 1 217 ? 11.001 -5.142 -8.148 1.00 94.19 217 SER A CA 1
ATOM 1734 C C . SER A 1 217 ? 11.781 -5.716 -9.337 1.00 94.19 217 SER A C 1
ATOM 1736 O O . SER A 1 217 ? 12.405 -6.772 -9.210 1.00 94.19 217 SER A O 1
ATOM 1738 N N . LEU A 1 218 ? 11.791 -5.035 -10.492 1.00 94.75 218 LEU A N 1
ATOM 1739 C CA . LEU A 1 218 ? 12.644 -5.411 -11.629 1.00 94.75 218 LEU A CA 1
ATOM 1740 C C . LEU A 1 218 ? 14.116 -5.335 -11.262 1.00 94.75 218 LEU A C 1
ATOM 1742 O O . LEU A 1 218 ? 14.858 -6.261 -11.579 1.00 94.75 218 LEU A O 1
ATOM 1746 N N . LYS A 1 219 ? 14.529 -4.258 -10.594 1.00 94.50 219 LYS A N 1
ATOM 1747 C CA . LYS A 1 219 ? 15.913 -4.069 -10.163 1.00 94.50 219 LYS A CA 1
ATOM 1748 C C . LYS A 1 219 ? 16.360 -5.189 -9.232 1.00 94.50 219 LYS A C 1
ATOM 1750 O O . LYS A 1 219 ? 17.382 -5.811 -9.511 1.00 94.50 219 LYS A O 1
ATOM 1755 N N . ASP A 1 220 ? 15.549 -5.530 -8.236 1.00 93.56 220 ASP A N 1
ATOM 1756 C CA . ASP A 1 220 ? 15.841 -6.631 -7.313 1.00 93.56 220 ASP A CA 1
ATOM 1757 C C . ASP A 1 220 ? 15.917 -7.977 -8.051 1.00 93.56 220 ASP A C 1
ATOM 1759 O O . ASP A 1 220 ? 16.846 -8.760 -7.851 1.00 93.56 220 ASP A O 1
ATOM 1763 N N . THR A 1 221 ? 14.989 -8.224 -8.982 1.00 94.38 221 THR A N 1
ATOM 1764 C CA . THR A 1 221 ? 14.968 -9.450 -9.800 1.00 94.38 221 THR A CA 1
ATOM 1765 C C . THR A 1 221 ? 16.217 -9.569 -10.676 1.00 94.38 221 THR A C 1
ATOM 1767 O O . THR A 1 221 ? 16.797 -10.649 -10.801 1.00 94.38 221 THR A O 1
ATOM 1770 N N . ILE A 1 222 ? 16.647 -8.469 -11.295 1.00 94.06 222 ILE A N 1
ATOM 1771 C CA . ILE A 1 222 ? 17.849 -8.433 -12.134 1.00 94.06 222 ILE A CA 1
ATOM 1772 C C . ILE A 1 222 ? 19.093 -8.642 -11.275 1.00 94.06 222 ILE A C 1
ATOM 1774 O O . ILE A 1 222 ? 19.925 -9.475 -11.626 1.00 94.06 222 ILE A O 1
ATOM 1778 N N . ALA A 1 223 ? 19.195 -7.962 -10.131 1.00 93.25 223 ALA A N 1
ATOM 1779 C CA . ALA A 1 223 ? 20.307 -8.124 -9.202 1.00 93.25 223 ALA A CA 1
ATOM 1780 C C . ALA A 1 223 ? 20.460 -9.587 -8.754 1.00 93.25 223 ALA A C 1
ATOM 1782 O O . ALA A 1 223 ? 21.557 -10.141 -8.851 1.00 93.25 223 ALA A O 1
ATOM 1783 N N . GLN A 1 224 ? 19.356 -10.242 -8.381 1.00 93.25 224 GLN A N 1
ATOM 1784 C CA . GLN A 1 224 ? 19.343 -11.661 -8.016 1.00 93.25 224 GLN A CA 1
ATOM 1785 C C . GLN A 1 224 ? 19.786 -12.568 -9.172 1.00 93.25 224 GLN A C 1
ATOM 1787 O O . GLN A 1 224 ? 20.615 -13.455 -8.974 1.00 93.25 224 GLN A O 1
ATOM 1792 N N . ARG A 1 225 ? 19.289 -12.336 -10.397 1.00 93.44 225 ARG A N 1
ATOM 1793 C CA . ARG A 1 225 ? 19.693 -13.111 -11.588 1.00 93.44 225 ARG A CA 1
ATOM 1794 C C . ARG A 1 225 ? 21.157 -12.899 -11.977 1.00 93.44 225 ARG A C 1
ATOM 1796 O O . ARG A 1 225 ? 21.770 -13.808 -12.524 1.00 93.44 225 ARG A O 1
ATOM 1803 N N . MET A 1 226 ? 21.724 -11.735 -11.671 1.00 93.44 226 MET A N 1
ATOM 1804 C CA . MET A 1 226 ? 23.155 -11.447 -11.824 1.00 93.44 226 MET A CA 1
ATOM 1805 C C . MET A 1 226 ? 24.015 -12.040 -10.690 1.00 93.44 226 MET A C 1
ATOM 1807 O O . MET A 1 226 ? 25.225 -11.825 -10.674 1.00 93.44 226 MET A O 1
ATOM 1811 N N . GLY A 1 227 ? 23.418 -12.748 -9.723 1.00 90.81 227 GLY A N 1
ATOM 1812 C CA . GLY A 1 227 ? 24.126 -13.342 -8.587 1.00 90.81 227 GLY A CA 1
ATOM 1813 C C . GLY A 1 227 ? 24.504 -12.349 -7.483 1.00 90.81 227 GLY A C 1
ATOM 1814 O O . GLY A 1 227 ? 25.308 -12.682 -6.611 1.00 90.81 227 GLY A O 1
ATOM 1815 N N . LYS A 1 228 ? 23.945 -11.133 -7.489 1.00 79.94 228 LYS A N 1
ATOM 1816 C CA . LYS A 1 228 ? 24.115 -10.174 -6.390 1.00 79.94 228 LYS A CA 1
ATOM 1817 C C . LYS A 1 228 ? 23.124 -10.514 -5.277 1.00 79.94 228 LYS A C 1
ATOM 1819 O O . LYS A 1 228 ? 21.957 -10.796 -5.548 1.00 79.94 228 LYS A O 1
ATOM 1824 N N . LYS A 1 229 ? 23.582 -10.495 -4.022 1.00 60.88 229 LYS A N 1
ATOM 1825 C CA . LYS A 1 229 ? 22.664 -10.552 -2.877 1.00 60.88 229 LYS A CA 1
ATOM 1826 C C . LYS A 1 229 ? 21.853 -9.245 -2.827 1.00 60.88 229 LYS A C 1
ATOM 1828 O O . LYS A 1 229 ? 22.445 -8.206 -3.127 1.00 60.88 229 LYS A O 1
ATOM 1833 N N . PRO A 1 230 ? 20.543 -9.319 -2.523 1.00 55.91 230 PRO A N 1
ATOM 1834 C CA . PRO A 1 230 ? 19.697 -8.140 -2.366 1.00 55.91 230 PRO A CA 1
ATOM 1835 C C . PRO A 1 230 ? 20.177 -7.247 -1.219 1.00 55.91 230 PRO A C 1
ATOM 1837 O O . PRO A 1 230 ? 20.790 -7.789 -0.266 1.00 55.91 230 PRO A O 1
#

pLDDT: mean 91.39, std 10.33, range [44.03, 98.19]

Radius of gyration: 23.75 Å; chains: 1; bounding box: 58×41×87 Å

Sequence (230 aa):
MAKPKSKKNNKITPFFGSGVLADSSRRGDGRKIDVLGVFTIIYAWSIPCTRSFNAVLTIFNLPKGKTSITISISKKGSQKLRPLGLLNVFPEESGDIIVLYAVKNKFEEEGFHEVTFSFRDYPGDIKLPLEVEKREWPEFTKAELDFVKQLGDASPSFRVNIHCLGCKHVYIFEEQLNPDILLKGGIYRFPENSIFICKECKKEMDLKDIRGQLRSSLKDTIAQRMGKKP

Secondary structure (DSSP, 8-state):
-PPP----------EEEEEEEEEEEEE-STT-EEEEEEESEEEESSSSEEEEEEEEEEEEEEPSS-EEEEEEEEETT---PEEEEEEEE--SSSEEEEEEEEEEEEE-S-EEEEEEEEESSSS-EEEEEEEEEEPPP----HHHHHHHHHHGGG--EEEEEEE-TTT--EEEEEEES-TTSPPPTTEEEPPTTSEEE-TTT--EEE-HHHHHHHHHHHHHHHHHHTT---